Protein AF-A0A4Z1JWH6-F1 (afdb_monomer_lite)

Sequence (338 aa):
MTSHAYDHSRCKSSQSCSFCSIADGSEYVAPGLQASIKENILTEAGRGSSFSGRIWYYNGWKSVNLRALLKPSVFAASTAIFFGQIAHEQDFASSLIRYALDMELSANTQQYVPVFIAPTVHFIFTRNERAKHILIQRLALALEQAEAEKLPKFLRTAIVAPGKEQVKSSVVAEAILSAWLKLSNQALLILTHTIVQACVQLDLESLRREIGDPKLRTYGGLNNLPLLHRVLEESLENYFDILRDVDRQEATVANSANFLQDFSPPHHIGENWPSTVADARASILLTSKITLAYLLPVLNIQVDQETTSRFKNHDQSLLLHHVKAAVRVRNYVEEDYF

pLDDT: mean 72.81, std 18.65, range [25.2, 93.38]

Organism: NCBI:txid278938

Foldseek 3Di:
DDDDDDDPPPPPDPDPPVLVLLVVLPLDPDVCLLVQLLCLLCVQQVVFDQDPDPVRNQQQKGKHQLLSNQLSSLLSLLLCSQFPPQCPPPLLVVLLVLQLQLVVQLQVVLVVDPPVCSVVSSCVSCVNVVSVVSQLVSQLVCLVCVVVDSGRPVSVVLCVQPPPPFDRSSLSSNLSSLLSSLLSVLLSLLLLQLVLCCQQPHPLVVLCVLLVDPVLLGLVSLVVSVVLLVSSVVSNVLVVVLVVVCVVVPPPDDGPCVSNVPPPRPPRSDPPSDCVVVCSSVSSSSSSSNSCSSNSLFKDKHWDPVLSVCVVVVPSPSPSSRTMIIMHTPPDDPPDDD

Structure (mmCIF, N/CA/C/O backbone):
data_AF-A0A4Z1JWH6-F1
#
_entry.id   AF-A0A4Z1JWH6-F1
#
loop_
_atom_site.group_PDB
_atom_site.id
_atom_site.type_symbol
_atom_site.label_atom_id
_atom_site.label_alt_id
_atom_site.label_comp_id
_atom_site.label_asym_id
_atom_site.label_entity_id
_atom_site.label_seq_id
_atom_site.pdbx_PDB_ins_code
_atom_site.Cartn_x
_atom_site.Cartn_y
_atom_site.Cartn_z
_atom_site.occupancy
_atom_site.B_iso_or_equiv
_atom_site.auth_seq_id
_atom_site.auth_comp_id
_atom_site.auth_asym_id
_atom_site.auth_atom_id
_atom_site.pdbx_PDB_model_num
ATOM 1 N N . MET A 1 1 ? 40.472 -15.502 -3.284 1.00 35.09 1 MET A N 1
ATOM 2 C CA . MET A 1 1 ? 39.148 -16.156 -3.364 1.00 35.09 1 MET A CA 1
ATOM 3 C C . MET A 1 1 ? 38.881 -16.834 -2.031 1.00 35.09 1 MET A C 1
ATOM 5 O O . MET A 1 1 ? 39.252 -17.982 -1.842 1.00 35.09 1 MET A O 1
ATOM 9 N N . THR A 1 2 ? 38.340 -16.091 -1.071 1.00 27.19 2 THR A N 1
ATOM 10 C CA . THR A 1 2 ? 38.035 -16.582 0.278 1.00 27.19 2 THR A CA 1
ATOM 11 C C . THR A 1 2 ? 36.522 -16.585 0.446 1.00 27.19 2 THR A C 1
ATOM 13 O O . THR A 1 2 ? 35.882 -15.540 0.500 1.00 27.19 2 THR A O 1
ATOM 16 N N . SER A 1 3 ? 35.961 -17.792 0.443 1.00 25.20 3 SER A N 1
ATOM 17 C CA . SER A 1 3 ? 34.557 -18.082 0.718 1.00 25.20 3 SER A CA 1
ATOM 18 C C . SER A 1 3 ? 34.283 -17.834 2.200 1.00 25.20 3 SER A C 1
ATOM 20 O O . SER A 1 3 ? 34.703 -18.626 3.043 1.00 25.20 3 SER A O 1
ATOM 22 N N . HIS A 1 4 ? 33.584 -16.749 2.528 1.00 29.16 4 HIS A N 1
ATOM 23 C CA . HIS A 1 4 ? 33.025 -16.563 3.863 1.00 29.16 4 HIS A CA 1
ATOM 24 C C . HIS A 1 4 ? 31.795 -17.463 4.015 1.00 29.16 4 HIS A C 1
ATOM 26 O O . HIS A 1 4 ? 30.717 -17.159 3.507 1.00 29.16 4 HIS A O 1
ATOM 32 N N . ALA A 1 5 ? 31.983 -18.591 4.701 1.00 31.05 5 ALA A N 1
ATOM 33 C CA . ALA A 1 5 ? 30.894 -19.409 5.212 1.00 31.05 5 ALA A CA 1
ATOM 34 C C . ALA A 1 5 ? 30.097 -18.581 6.232 1.00 31.05 5 ALA A C 1
ATOM 36 O O . ALA A 1 5 ? 30.660 -18.058 7.195 1.00 31.05 5 ALA A O 1
ATOM 37 N N . TYR A 1 6 ? 28.803 -18.415 5.970 1.00 38.53 6 TYR A N 1
ATOM 38 C CA . TYR A 1 6 ? 27.890 -17.645 6.806 1.00 38.53 6 TYR A CA 1
ATOM 39 C C . TYR A 1 6 ? 27.478 -18.488 8.019 1.00 38.53 6 TYR A C 1
ATOM 41 O O . TYR A 1 6 ? 26.975 -19.603 7.879 1.00 38.53 6 TYR A O 1
ATOM 49 N N . ASP A 1 7 ? 27.725 -17.955 9.211 1.00 27.03 7 ASP A N 1
ATOM 50 C CA . ASP A 1 7 ? 27.462 -18.609 10.487 1.00 27.03 7 ASP A CA 1
ATOM 51 C C . ASP A 1 7 ? 25.968 -18.485 10.847 1.00 27.03 7 ASP A C 1
ATOM 53 O O . ASP A 1 7 ? 25.465 -17.410 11.180 1.00 27.03 7 ASP A O 1
ATOM 57 N N . HIS A 1 8 ? 25.235 -19.598 10.749 1.00 32.03 8 HIS A N 1
ATOM 58 C CA . HIS A 1 8 ? 23.794 -19.701 11.022 1.00 32.03 8 HIS A CA 1
ATOM 59 C C . HIS A 1 8 ? 23.432 -19.673 12.525 1.00 32.03 8 HIS A C 1
ATOM 61 O O . HIS A 1 8 ? 22.272 -19.877 12.891 1.00 32.03 8 HIS A O 1
ATOM 67 N N . SER A 1 9 ? 24.387 -19.415 13.422 1.00 28.88 9 SER A N 1
ATOM 68 C CA . SER A 1 9 ? 24.195 -19.570 14.871 1.00 28.88 9 SER A CA 1
ATOM 69 C C . SER A 1 9 ? 23.500 -18.401 15.596 1.00 28.88 9 SER A C 1
ATOM 71 O O . SER A 1 9 ? 23.171 -18.540 16.773 1.00 28.88 9 SER A O 1
ATOM 73 N N . ARG A 1 10 ? 23.187 -17.274 14.934 1.00 30.92 10 ARG A N 1
ATOM 74 C CA . ARG A 1 10 ? 22.609 -16.080 15.605 1.00 30.92 10 ARG A CA 1
ATOM 75 C C . ARG A 1 10 ? 21.077 -15.960 15.658 1.00 30.92 10 ARG A C 1
ATOM 77 O O . ARG A 1 10 ? 20.589 -15.012 16.258 1.00 30.92 10 ARG A O 1
ATOM 84 N N . CYS A 1 11 ? 20.299 -16.908 15.132 1.00 33.00 11 CYS A N 1
ATOM 85 C CA . CYS A 1 11 ? 18.820 -16.870 15.198 1.00 33.00 11 CYS A CA 1
ATOM 86 C C . CYS A 1 11 ? 18.207 -17.784 16.282 1.00 33.00 11 CYS A C 1
ATOM 88 O O . CYS A 1 11 ? 17.158 -18.386 16.069 1.00 33.00 11 CYS A O 1
ATOM 90 N N . LYS A 1 12 ? 18.853 -17.925 17.449 1.00 28.44 12 LYS A N 1
ATOM 91 C CA . LYS A 1 12 ? 18.336 -18.725 18.582 1.00 28.44 12 LYS A CA 1
ATOM 92 C C . LYS A 1 12 ? 18.294 -17.957 19.911 1.00 28.44 12 LYS A C 1
ATOM 94 O O . LYS A 1 12 ? 18.581 -18.526 20.958 1.00 28.44 12 LYS A O 1
ATOM 99 N N . SER A 1 13 ? 17.911 -16.682 19.899 1.00 33.56 13 SER A N 1
ATOM 100 C CA . SER A 1 13 ? 17.458 -16.008 21.124 1.00 33.56 13 SER A CA 1
ATOM 101 C C . SER A 1 13 ? 15.944 -15.847 21.091 1.00 33.56 13 SER A C 1
ATOM 103 O O . SER A 1 13 ? 15.399 -15.154 20.236 1.00 33.56 13 SER A O 1
ATOM 105 N N . SER A 1 14 ? 15.289 -16.510 22.036 1.00 31.59 14 SER A N 1
ATOM 106 C CA . SER A 1 14 ? 13.857 -16.544 22.326 1.00 31.59 14 SER A CA 1
ATOM 107 C C . SER A 1 14 ? 13.288 -15.188 22.773 1.00 31.59 14 SER A C 1
ATOM 109 O O . SER A 1 14 ? 12.736 -15.067 23.865 1.00 31.59 14 SER A O 1
ATOM 111 N N . GLN A 1 15 ? 13.411 -14.157 21.940 1.00 34.06 15 GLN A N 1
ATOM 112 C CA . GLN A 1 15 ? 12.473 -13.043 21.970 1.00 34.06 15 GLN A CA 1
ATOM 113 C C . GLN A 1 15 ? 11.241 -13.501 21.200 1.00 34.06 15 GLN A C 1
ATOM 115 O O . GLN A 1 15 ? 11.331 -13.831 20.018 1.00 34.06 15 GLN A O 1
ATOM 120 N N . SER A 1 16 ? 10.101 -13.575 21.884 1.00 33.19 16 SER A N 1
ATOM 121 C CA . SER A 1 16 ? 8.793 -13.699 21.247 1.00 33.19 16 SER A CA 1
ATOM 122 C C . SER A 1 16 ? 8.714 -12.655 20.136 1.00 33.19 16 SER A C 1
ATOM 124 O O . SER A 1 16 ? 8.625 -11.461 20.417 1.00 33.19 16 SER A O 1
ATOM 126 N N . CYS A 1 17 ? 8.841 -13.098 18.887 1.00 37.22 17 CYS A N 1
ATOM 127 C CA . CYS A 1 17 ? 8.788 -12.225 17.729 1.00 37.22 17 CYS A CA 1
ATOM 128 C C . CYS A 1 17 ? 7.434 -11.508 17.799 1.00 37.22 17 CYS A C 1
ATOM 130 O O . CYS A 1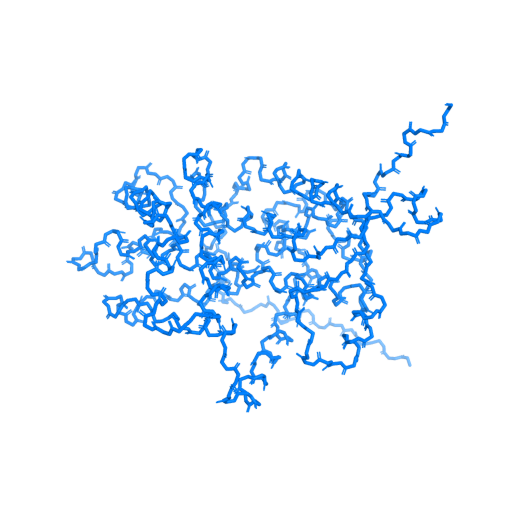 17 ? 6.399 -12.176 17.751 1.00 37.22 17 CYS A O 1
ATOM 132 N N . SER A 1 18 ? 7.411 -10.183 17.976 1.00 39.31 18 SER A N 1
ATOM 133 C CA . SER A 1 18 ? 6.155 -9.415 18.050 1.00 39.31 18 SER A CA 1
ATOM 134 C C . SER A 1 18 ? 5.285 -9.648 16.803 1.00 39.31 18 SER A C 1
ATOM 136 O O . SER A 1 18 ? 4.056 -9.672 16.877 1.00 39.31 18 SER A O 1
ATOM 138 N N . PHE A 1 19 ? 5.944 -10.025 15.702 1.00 36.19 19 PHE A N 1
ATOM 139 C CA . PHE A 1 19 ? 5.385 -10.559 14.464 1.00 36.19 19 PHE A CA 1
ATOM 140 C C . PHE A 1 19 ? 4.410 -11.737 14.655 1.00 36.19 19 PHE A C 1
ATOM 142 O O . PHE A 1 19 ? 3.357 -11.762 14.022 1.00 36.19 19 PHE A O 1
ATOM 149 N N . CYS A 1 20 ? 4.695 -12.687 15.555 1.00 34.31 20 CYS A N 1
ATOM 150 C CA . CYS A 1 20 ? 3.801 -13.820 15.826 1.00 34.31 20 CYS A CA 1
ATOM 151 C C . CYS A 1 20 ? 2.506 -13.383 16.525 1.00 34.31 20 CYS A C 1
ATOM 153 O O . CYS A 1 20 ? 1.469 -14.022 16.379 1.00 34.31 20 CYS A O 1
ATOM 155 N N . SER A 1 21 ? 2.523 -12.261 17.250 1.00 40.09 21 SER A N 1
ATOM 156 C CA . SER A 1 21 ? 1.338 -11.808 17.976 1.00 40.09 21 SER A CA 1
ATOM 157 C C . SER A 1 21 ? 0.253 -11.241 17.049 1.00 40.09 21 SER A C 1
ATOM 159 O O . SER A 1 21 ? -0.926 -11.460 17.319 1.00 40.09 21 SER A O 1
ATOM 161 N N . ILE A 1 22 ? 0.636 -10.607 15.933 1.00 44.91 22 ILE A N 1
ATOM 162 C CA . ILE A 1 22 ? -0.269 -10.182 14.848 1.00 44.91 22 ILE A CA 1
ATOM 163 C C . ILE A 1 22 ? -0.719 -11.404 14.022 1.00 44.91 22 ILE A C 1
ATOM 165 O O . ILE A 1 22 ? -1.845 -11.444 13.526 1.00 44.91 22 ILE A O 1
ATOM 169 N N . ALA A 1 23 ? 0.150 -12.418 13.921 1.00 41.50 23 ALA A N 1
ATOM 170 C CA . ALA A 1 23 ? -0.021 -13.610 13.096 1.00 41.50 23 ALA A CA 1
ATOM 171 C C . ALA A 1 23 ? -1.100 -14.589 13.568 1.00 41.50 23 ALA A C 1
ATOM 173 O O . ALA A 1 23 ? -1.804 -15.145 12.725 1.00 41.50 23 ALA A O 1
ATOM 174 N N . ASP A 1 24 ? -1.246 -14.794 14.881 1.00 43.16 24 ASP A N 1
ATOM 175 C CA . ASP A 1 24 ? -2.114 -15.848 15.442 1.00 43.16 24 ASP A CA 1
ATOM 176 C C . ASP A 1 24 ? -3.614 -15.668 15.116 1.00 43.16 24 ASP A C 1
ATOM 178 O O . ASP A 1 24 ? -4.410 -16.577 15.330 1.00 43.16 24 ASP A O 1
ATOM 182 N N . GLY A 1 25 ? -4.023 -14.509 14.579 1.00 42.16 25 GLY A N 1
ATOM 183 C CA . GLY A 1 25 ? -5.378 -14.267 14.058 1.00 42.16 25 GLY A CA 1
ATOM 184 C C . GLY A 1 25 ? -5.488 -14.199 12.527 1.00 42.16 25 GLY A C 1
ATOM 185 O O . GLY A 1 25 ? -6.574 -13.943 12.015 1.00 42.16 25 GLY A O 1
ATOM 186 N N . SER A 1 26 ? -4.385 -14.383 11.795 1.00 44.38 26 SER A N 1
ATOM 187 C CA . SER A 1 26 ? -4.245 -14.057 10.363 1.00 44.38 26 SER A CA 1
ATOM 188 C C . SER A 1 26 ? -4.176 -15.266 9.422 1.00 44.38 26 SER A C 1
ATOM 190 O O . SER A 1 26 ? -3.841 -15.112 8.247 1.00 44.38 26 SER A O 1
ATOM 192 N N . GLU A 1 27 ? -4.545 -16.467 9.889 1.00 45.34 27 GLU A N 1
ATOM 193 C CA . GLU A 1 27 ? -4.684 -17.646 9.010 1.00 45.34 27 GLU A CA 1
ATOM 194 C C . GLU A 1 27 ? -5.616 -17.384 7.812 1.00 45.34 27 GLU A C 1
ATOM 196 O O . GLU A 1 27 ? -5.508 -18.035 6.774 1.00 45.34 27 GLU A O 1
ATOM 201 N N . TYR A 1 28 ? -6.473 -16.369 7.914 1.00 48.06 28 TYR A N 1
ATOM 202 C CA . TYR A 1 28 ? -7.228 -15.825 6.802 1.00 48.06 28 TYR A CA 1
ATOM 203 C C . TYR A 1 28 ? -6.491 -14.638 6.173 1.00 48.06 28 TYR A C 1
ATOM 205 O O . TYR A 1 28 ? -6.707 -13.483 6.541 1.00 48.06 28 TYR A O 1
ATOM 213 N N . VAL A 1 29 ? -5.699 -14.900 5.127 1.00 56.19 29 VAL A N 1
ATOM 214 C CA . VAL A 1 29 ? -5.602 -13.916 4.038 1.00 56.19 29 VAL A CA 1
ATOM 215 C C . VAL A 1 29 ? -7.035 -13.737 3.554 1.00 56.19 29 VAL A C 1
ATOM 217 O O . VAL A 1 29 ? -7.622 -14.687 3.035 1.00 56.19 29 VAL A O 1
ATOM 220 N N . ALA A 1 30 ? -7.616 -12.568 3.829 1.00 60.84 30 ALA A N 1
ATOM 221 C CA . ALA A 1 30 ? -9.026 -12.287 3.599 1.00 60.84 30 ALA A CA 1
ATOM 222 C C . ALA A 1 30 ? -9.482 -12.844 2.234 1.00 60.84 30 ALA A C 1
ATOM 224 O O . ALA A 1 30 ? -8.805 -12.592 1.226 1.00 60.84 30 ALA A O 1
ATOM 225 N N . PRO A 1 31 ? -10.569 -13.638 2.177 1.00 62.25 31 PRO A N 1
ATOM 226 C CA . PRO A 1 31 ? -11.020 -14.233 0.928 1.00 62.25 31 PRO A CA 1
ATOM 227 C C . PRO A 1 31 ? -11.244 -13.121 -0.101 1.00 62.25 31 PRO A C 1
ATOM 229 O O . PRO A 1 31 ? -11.934 -12.139 0.156 1.00 62.25 31 PRO A O 1
ATOM 232 N N . GLY A 1 32 ? -10.583 -13.243 -1.252 1.00 74.94 32 GLY A N 1
ATOM 233 C CA . GLY A 1 32 ? -10.621 -12.229 -2.307 1.00 74.94 32 GLY A CA 1
ATOM 234 C C . GLY A 1 32 ? -9.533 -11.150 -2.245 1.00 74.94 32 GLY A C 1
ATOM 235 O O . GLY A 1 32 ? -9.390 -10.433 -3.231 1.00 74.94 32 GLY A O 1
ATOM 236 N N . LEU A 1 33 ? -8.695 -11.058 -1.199 1.00 82.12 33 LEU A N 1
ATOM 237 C CA . LEU A 1 33 ? -7.604 -10.064 -1.146 1.00 82.12 33 LEU A CA 1
ATOM 238 C C . LEU A 1 33 ? -6.611 -10.241 -2.300 1.00 82.12 33 LEU A C 1
ATOM 240 O O . LEU A 1 33 ? -6.234 -9.272 -2.950 1.00 82.12 33 LEU A O 1
ATOM 244 N N . GLN A 1 34 ? -6.232 -11.484 -2.605 1.00 82.69 34 GLN A N 1
ATOM 245 C CA . GLN A 1 34 ? -5.386 -11.786 -3.761 1.00 82.69 34 GLN A CA 1
ATOM 246 C C . GLN A 1 34 ? -6.029 -11.326 -5.077 1.00 82.69 34 GLN A C 1
ATOM 248 O O . GLN A 1 34 ? -5.344 -10.761 -5.930 1.00 82.69 34 GLN A O 1
ATOM 253 N N . ALA A 1 35 ? -7.327 -11.593 -5.253 1.00 85.38 35 ALA A N 1
ATOM 254 C CA . ALA A 1 35 ? -8.058 -11.210 -6.455 1.00 85.38 35 ALA A CA 1
ATOM 255 C C . ALA A 1 35 ? -8.136 -9.683 -6.573 1.00 85.38 35 ALA A C 1
ATOM 257 O O . ALA A 1 35 ? -7.790 -9.150 -7.620 1.00 85.38 35 ALA A O 1
ATOM 258 N N . SER A 1 36 ? -8.460 -8.995 -5.475 1.00 84.88 36 SER A N 1
ATOM 259 C CA . SER A 1 36 ? -8.518 -7.536 -5.398 1.00 84.88 36 SER A CA 1
ATOM 260 C C . SER A 1 36 ? -7.163 -6.886 -5.679 1.00 84.88 36 SER A C 1
ATOM 262 O O . SER A 1 36 ? -7.084 -5.987 -6.509 1.00 84.88 36 SER A O 1
ATOM 264 N N . ILE A 1 37 ? -6.071 -7.368 -5.072 1.00 85.38 37 ILE A N 1
ATOM 265 C CA . ILE A 1 37 ? -4.721 -6.854 -5.353 1.00 85.38 37 ILE A CA 1
ATOM 266 C C . ILE A 1 37 ? -4.378 -7.063 -6.831 1.00 85.38 37 ILE A C 1
ATOM 268 O O . ILE A 1 37 ? -3.929 -6.134 -7.498 1.00 85.38 37 ILE A O 1
ATOM 272 N N . LYS A 1 38 ? -4.630 -8.257 -7.377 1.00 86.19 38 LYS A N 1
ATOM 273 C CA . LYS A 1 38 ? -4.368 -8.545 -8.791 1.00 86.19 38 LYS A CA 1
ATOM 274 C C . LYS A 1 38 ? -5.187 -7.640 -9.719 1.00 86.19 38 LYS A C 1
ATOM 276 O O . LYS A 1 38 ? -4.631 -7.103 -10.673 1.00 86.19 38 LYS A O 1
ATOM 281 N N . GLU A 1 39 ? -6.475 -7.461 -9.450 1.00 88.06 39 GLU A N 1
ATOM 282 C CA . GLU A 1 39 ? -7.372 -6.601 -10.226 1.00 88.06 39 GLU A CA 1
ATOM 283 C C . GLU A 1 39 ? -6.945 -5.132 -10.162 1.00 88.06 39 GLU A C 1
ATOM 285 O O . GLU A 1 39 ? -6.848 -4.479 -11.200 1.00 88.06 39 GLU A O 1
ATOM 290 N N . ASN A 1 40 ? -6.600 -4.635 -8.972 1.00 86.38 40 ASN A N 1
ATOM 291 C CA . ASN A 1 40 ? -6.075 -3.288 -8.764 1.00 86.38 40 ASN A CA 1
ATOM 292 C C . ASN A 1 40 ? -4.808 -3.047 -9.593 1.00 86.38 40 ASN A C 1
ATOM 294 O O . ASN A 1 40 ? -4.707 -2.053 -10.309 1.00 86.38 40 ASN A O 1
ATOM 298 N N . ILE A 1 41 ? -3.862 -3.987 -9.536 1.00 86.44 41 ILE A N 1
ATOM 299 C CA . ILE A 1 41 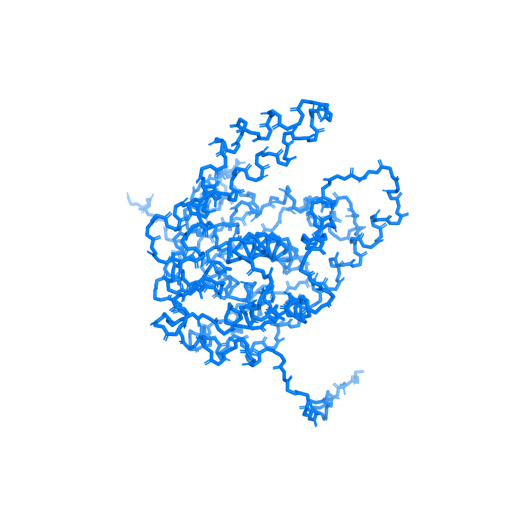? -2.609 -3.923 -10.293 1.00 86.44 41 ILE A CA 1
ATOM 300 C C . ILE A 1 41 ? -2.882 -3.884 -11.796 1.00 86.44 41 ILE A C 1
ATOM 302 O O . ILE A 1 41 ? -2.301 -3.063 -12.503 1.00 86.44 41 ILE A O 1
ATOM 306 N N . LEU A 1 42 ? -3.747 -4.769 -12.296 1.00 87.06 42 LEU A N 1
ATOM 307 C CA . LEU A 1 42 ? -4.061 -4.847 -13.722 1.00 87.06 42 LEU A CA 1
ATOM 308 C C . LEU A 1 42 ? -4.822 -3.609 -14.207 1.00 87.06 42 LEU A C 1
ATOM 310 O O . LEU A 1 42 ? -4.524 -3.101 -15.286 1.00 87.06 42 LEU A O 1
ATOM 314 N N . THR A 1 43 ? -5.750 -3.094 -13.401 1.00 87.00 43 THR A N 1
ATOM 315 C CA . THR A 1 43 ? -6.520 -1.881 -13.703 1.00 87.00 43 THR A CA 1
ATOM 316 C C . THR A 1 43 ? -5.605 -0.665 -13.797 1.00 87.00 43 THR A C 1
ATOM 318 O O . THR A 1 43 ? -5.648 0.063 -14.789 1.00 87.00 43 THR A O 1
ATOM 321 N N . GLU A 1 44 ? -4.730 -0.462 -12.811 1.00 84.25 44 GLU A N 1
ATOM 322 C CA . GLU A 1 44 ? -3.803 0.673 -12.801 1.00 84.25 44 GLU A CA 1
ATOM 323 C C . GLU A 1 44 ? -2.704 0.544 -13.864 1.00 84.25 44 GLU A C 1
ATOM 325 O O . GLU A 1 44 ? -2.387 1.519 -14.544 1.00 84.25 44 GLU A O 1
ATOM 330 N N . ALA A 1 45 ? -2.178 -0.663 -14.101 1.00 80.31 45 ALA A N 1
ATOM 331 C CA . ALA A 1 45 ? -1.294 -0.907 -15.241 1.00 80.31 45 ALA A CA 1
ATOM 332 C C . ALA A 1 45 ? -2.012 -0.610 -16.569 1.00 80.31 45 ALA A C 1
ATOM 334 O O . ALA A 1 45 ? -1.422 -0.037 -17.482 1.00 80.31 45 ALA A O 1
ATOM 335 N N . GLY A 1 46 ? -3.303 -0.943 -16.661 1.00 79.00 46 GLY A N 1
ATOM 336 C CA . GLY A 1 46 ? -4.176 -0.662 -17.795 1.00 79.00 46 GLY A CA 1
ATOM 337 C C . GLY A 1 46 ? -4.315 0.828 -18.115 1.00 79.00 46 GLY A C 1
ATOM 338 O O . GLY A 1 46 ? -4.286 1.183 -19.296 1.00 79.00 46 GLY A O 1
ATOM 339 N N . ARG A 1 47 ? -4.397 1.673 -17.078 1.00 82.44 47 ARG A N 1
ATOM 340 C CA . ARG A 1 47 ? -4.522 3.143 -17.154 1.00 82.44 47 ARG A CA 1
ATOM 341 C C . ARG A 1 47 ? -3.241 3.867 -17.570 1.00 82.44 47 ARG A C 1
ATOM 343 O O . ARG A 1 47 ? -3.299 5.055 -17.880 1.00 82.44 47 ARG A O 1
ATOM 350 N N . GLY A 1 48 ? -2.096 3.184 -17.563 1.00 72.94 48 GLY A N 1
ATOM 351 C CA . GLY A 1 48 ? -0.826 3.764 -17.987 1.00 72.94 48 GLY A CA 1
ATOM 352 C C . GLY A 1 48 ? -0.861 4.284 -19.423 1.00 72.94 48 GLY A C 1
ATOM 353 O O . GLY A 1 48 ? -1.512 3.704 -20.297 1.00 72.94 48 GLY A O 1
ATOM 354 N N . SER A 1 49 ? -0.132 5.369 -19.682 1.00 75.50 49 SER A N 1
ATOM 355 C CA . SER A 1 49 ? 0.022 5.880 -21.041 1.00 75.50 49 SER A CA 1
ATOM 356 C C . SER A 1 49 ? 0.930 4.952 -21.844 1.00 75.50 49 SER A C 1
ATOM 358 O O . SER A 1 49 ? 1.917 4.413 -21.339 1.00 75.50 49 SER A O 1
ATOM 360 N N . SER A 1 50 ? 0.601 4.742 -23.116 1.00 70.69 50 SER A N 1
ATOM 361 C CA . SER A 1 50 ? 1.494 4.002 -24.009 1.00 70.69 50 SER A CA 1
ATOM 362 C C . SER A 1 50 ? 2.755 4.827 -24.267 1.00 70.69 50 SER A C 1
ATOM 364 O O . SER A 1 50 ? 2.672 6.043 -24.454 1.00 70.69 50 SER A O 1
ATOM 366 N N . PHE A 1 51 ? 3.925 4.187 -24.279 1.00 59.84 51 PHE A N 1
ATOM 367 C CA . PHE A 1 51 ? 5.168 4.872 -24.633 1.00 59.84 51 PHE A CA 1
ATOM 368 C C . PHE A 1 51 ? 5.124 5.331 -26.096 1.00 59.84 51 PHE A C 1
ATOM 370 O O . PHE A 1 51 ? 4.772 4.559 -26.990 1.00 59.84 51 PHE A O 1
ATOM 377 N N . SER A 1 52 ? 5.513 6.581 -26.358 1.00 46.44 52 SER A N 1
ATOM 378 C CA . SER A 1 52 ? 5.656 7.112 -27.714 1.00 46.44 52 SER A CA 1
ATOM 379 C C . SER A 1 52 ? 6.913 6.529 -28.369 1.00 46.44 52 SER A C 1
ATOM 381 O O . SER A 1 52 ? 7.989 7.122 -28.340 1.00 46.44 52 SER A O 1
ATOM 383 N N . GLY A 1 53 ? 6.792 5.324 -28.921 1.00 51.47 53 GLY A N 1
ATOM 384 C CA . GLY A 1 53 ? 7.857 4.643 -29.650 1.00 51.47 53 GLY A CA 1
ATOM 385 C C . GLY A 1 53 ? 7.374 3.291 -30.159 1.00 51.47 53 GLY A C 1
ATOM 386 O O . GLY A 1 53 ? 6.876 2.485 -29.375 1.00 51.47 53 GLY A O 1
ATOM 387 N N . ARG A 1 54 ? 7.532 3.032 -31.467 1.00 48.59 54 ARG A N 1
ATOM 388 C CA . ARG A 1 54 ? 6.996 1.828 -32.134 1.00 48.59 54 ARG A CA 1
ATOM 389 C C . ARG A 1 54 ? 7.359 0.539 -31.381 1.00 48.59 54 ARG A C 1
ATOM 391 O O . ARG A 1 54 ? 6.481 -0.251 -31.086 1.00 48.59 54 ARG A O 1
ATOM 398 N N . ILE A 1 55 ? 8.616 0.372 -30.965 1.00 55.22 55 ILE A N 1
ATOM 399 C CA . ILE A 1 55 ? 9.116 -0.862 -30.321 1.00 55.22 55 ILE A CA 1
ATOM 400 C C . ILE A 1 55 ? 8.464 -1.139 -28.951 1.00 55.22 55 ILE A C 1
ATOM 402 O O . ILE A 1 55 ? 8.251 -2.294 -28.593 1.00 55.22 55 ILE A O 1
ATOM 406 N N . TRP A 1 56 ? 8.136 -0.104 -28.177 1.00 54.66 56 TRP A N 1
ATOM 407 C CA . TRP A 1 56 ? 7.535 -0.267 -26.846 1.00 54.66 56 TRP A CA 1
ATOM 408 C C . TRP A 1 56 ? 6.029 -0.511 -26.923 1.00 54.66 56 TRP A C 1
ATOM 410 O O . TRP A 1 56 ? 5.494 -1.278 -26.123 1.00 54.66 56 TRP A O 1
ATOM 420 N N . TYR A 1 57 ? 5.382 0.089 -27.926 1.00 54.47 57 TYR A N 1
ATOM 421 C CA . TYR A 1 57 ? 3.959 -0.075 -28.203 1.00 54.47 57 TYR A CA 1
ATOM 422 C C . TYR A 1 57 ? 3.607 -1.540 -28.521 1.00 54.47 57 TYR A C 1
ATOM 424 O O . TYR A 1 57 ? 2.732 -2.101 -27.871 1.00 54.47 57 TYR A O 1
ATOM 432 N N . TYR A 1 58 ? 4.372 -2.195 -29.406 1.00 55.19 58 TYR A N 1
ATOM 433 C CA . TYR A 1 58 ? 4.169 -3.609 -29.784 1.00 55.19 58 TYR A CA 1
ATOM 434 C C . TYR A 1 58 ? 4.542 -4.620 -28.688 1.00 55.19 58 TYR A C 1
ATOM 436 O O . TYR A 1 58 ? 4.299 -5.810 -28.801 1.00 55.19 58 TYR A O 1
ATOM 444 N N . ASN A 1 59 ? 5.157 -4.176 -27.592 1.00 69.69 59 ASN A N 1
ATOM 445 C CA . ASN A 1 59 ? 5.566 -5.070 -26.510 1.00 69.69 59 ASN A CA 1
ATOM 446 C C . ASN A 1 59 ? 4.662 -4.971 -25.274 1.00 69.69 59 ASN A C 1
ATOM 448 O O . ASN A 1 59 ? 5.002 -5.544 -24.240 1.00 69.69 59 ASN A O 1
ATOM 452 N N . GLY A 1 60 ? 3.548 -4.234 -25.343 1.00 79.25 60 GLY A N 1
ATOM 453 C CA . GLY A 1 60 ? 2.599 -4.104 -24.232 1.00 79.25 60 GLY A CA 1
ATOM 454 C C . GLY A 1 60 ? 3.144 -3.345 -23.013 1.00 79.25 60 GLY A C 1
ATOM 455 O O . GLY A 1 60 ? 2.618 -3.501 -21.910 1.00 79.25 60 GLY A O 1
ATOM 456 N N . TRP A 1 61 ? 4.207 -2.549 -23.178 1.00 86.69 61 TRP A N 1
ATOM 457 C CA . TRP A 1 61 ? 4.750 -1.719 -22.101 1.00 86.69 61 TRP A CA 1
ATOM 458 C C . TRP A 1 61 ? 3.958 -0.421 -21.949 1.00 86.69 61 TRP A C 1
ATOM 460 O O . TRP A 1 61 ? 3.693 0.287 -22.922 1.00 86.69 61 TRP A O 1
ATOM 470 N N . LYS A 1 62 ? 3.641 -0.070 -20.703 1.00 86.81 62 LYS A N 1
ATOM 471 C CA . LYS A 1 62 ? 2.912 1.149 -20.340 1.00 86.81 62 LYS A CA 1
ATOM 472 C C . LYS A 1 62 ? 3.691 1.966 -19.321 1.00 86.81 62 LYS A C 1
ATOM 474 O O . LYS A 1 62 ? 4.287 1.411 -18.402 1.00 86.81 62 LYS A O 1
ATOM 479 N N . SER A 1 63 ? 3.686 3.281 -19.488 1.00 87.62 63 SER A N 1
ATOM 480 C CA . SER A 1 63 ? 4.256 4.228 -18.535 1.00 87.62 63 SER A CA 1
ATOM 481 C C . SER A 1 63 ? 3.235 4.511 -17.442 1.00 87.62 63 SER A C 1
ATOM 483 O O . SER A 1 63 ? 2.120 4.954 -17.722 1.00 87.62 63 SER A O 1
ATOM 485 N N . VAL A 1 64 ? 3.622 4.301 -16.189 1.00 89.69 64 VAL A N 1
ATOM 486 C CA . VAL A 1 64 ? 2.777 4.538 -15.014 1.00 89.69 64 VAL A CA 1
ATOM 487 C C . VAL A 1 64 ? 3.542 5.306 -13.944 1.00 89.69 64 VAL A C 1
ATOM 489 O O . VAL A 1 64 ? 4.767 5.225 -13.843 1.00 89.69 64 VAL A O 1
ATOM 492 N N . ASN A 1 65 ? 2.811 6.044 -13.112 1.00 89.56 65 ASN A N 1
ATOM 493 C CA . ASN A 1 65 ? 3.346 6.501 -11.836 1.00 89.56 65 ASN A CA 1
ATOM 494 C C . ASN A 1 65 ? 3.342 5.309 -10.866 1.00 89.56 65 ASN A C 1
ATOM 496 O O . ASN A 1 65 ? 2.291 4.720 -10.608 1.00 89.56 65 ASN A O 1
ATOM 500 N N . LEU A 1 66 ? 4.513 4.946 -10.340 1.00 90.19 66 LEU A N 1
ATOM 501 C CA . LEU A 1 66 ? 4.675 3.753 -9.510 1.00 90.19 66 LEU A CA 1
ATOM 502 C C . LEU A 1 66 ? 3.866 3.847 -8.210 1.00 90.19 66 LEU A C 1
ATOM 504 O O . LEU A 1 66 ? 3.223 2.879 -7.815 1.00 90.19 66 LEU A O 1
ATOM 508 N N . ARG A 1 67 ? 3.815 5.022 -7.576 1.00 90.06 67 ARG A N 1
ATOM 509 C CA . ARG A 1 67 ? 3.001 5.234 -6.373 1.00 90.06 67 ARG A CA 1
ATOM 510 C C . ARG A 1 67 ? 1.513 5.043 -6.673 1.00 90.06 67 ARG A C 1
ATOM 512 O O . ARG A 1 67 ? 0.824 4.387 -5.897 1.00 90.06 67 ARG A O 1
ATOM 519 N N . ALA A 1 68 ? 1.027 5.574 -7.796 1.00 88.75 68 ALA A N 1
ATOM 520 C CA . ALA A 1 68 ? -0.363 5.403 -8.224 1.00 88.75 68 ALA A CA 1
ATOM 521 C C . ALA A 1 68 ? -0.704 3.927 -8.490 1.00 88.75 68 ALA A C 1
ATOM 523 O O . ALA A 1 68 ? -1.740 3.458 -8.029 1.00 88.75 68 ALA A O 1
ATOM 524 N N . LEU A 1 69 ? 0.205 3.183 -9.130 1.00 90.94 69 LEU A N 1
ATOM 525 C CA . LEU A 1 69 ? 0.061 1.743 -9.364 1.00 90.94 69 LEU A CA 1
ATOM 526 C C . LEU A 1 69 ? -0.059 0.944 -8.056 1.00 90.94 69 LEU A C 1
ATOM 528 O O . LEU A 1 69 ? -0.877 0.032 -7.942 1.00 90.94 69 LEU A O 1
ATOM 532 N N . LEU A 1 70 ? 0.782 1.258 -7.069 1.00 93.00 70 LEU A N 1
ATOM 533 C CA . LEU A 1 70 ? 0.885 0.480 -5.833 1.00 93.00 70 LEU A CA 1
ATOM 534 C C . LEU A 1 70 ? -0.200 0.829 -4.815 1.00 93.00 70 LEU A C 1
ATOM 536 O O . LEU A 1 70 ? -0.636 -0.044 -4.063 1.00 93.00 70 LEU A O 1
ATOM 540 N N . LYS A 1 71 ? -0.634 2.092 -4.780 1.00 92.00 71 LYS A N 1
ATOM 541 C CA . LYS A 1 71 ? -1.506 2.632 -3.733 1.00 92.00 71 LYS A CA 1
ATOM 542 C C . LYS A 1 71 ? -2.777 1.806 -3.505 1.00 92.00 71 LYS A C 1
ATOM 544 O O . LYS A 1 71 ? -2.990 1.435 -2.352 1.00 92.00 71 LYS A O 1
ATOM 549 N N . PRO A 1 72 ? -3.584 1.441 -4.520 1.00 90.69 72 PRO A N 1
ATOM 550 C CA . PRO A 1 72 ? -4.799 0.663 -4.274 1.00 90.69 72 PRO A CA 1
ATOM 551 C C . PRO A 1 72 ? -4.509 -0.699 -3.630 1.00 90.69 72 PRO A C 1
ATOM 553 O O . PRO A 1 72 ? -5.228 -1.127 -2.732 1.00 90.69 72 PRO A O 1
ATOM 556 N N . SER A 1 73 ? -3.416 -1.353 -4.030 1.00 92.12 73 SER A N 1
ATOM 557 C CA . SER A 1 73 ? -3.022 -2.666 -3.505 1.00 92.12 73 SER A CA 1
ATOM 558 C C . SER A 1 73 ? -2.489 -2.594 -2.077 1.00 92.12 73 SER A C 1
ATOM 560 O O . SER A 1 73 ? -2.860 -3.419 -1.245 1.00 92.12 73 SER A O 1
ATOM 562 N N . VAL A 1 74 ? -1.667 -1.583 -1.778 1.00 93.38 74 VAL A N 1
ATOM 563 C CA . VAL A 1 74 ? -1.145 -1.342 -0.425 1.00 93.38 74 VAL A CA 1
ATOM 564 C C . VAL A 1 74 ? -2.283 -1.031 0.540 1.00 93.38 74 VAL A C 1
ATOM 566 O O . VAL A 1 74 ? -2.344 -1.610 1.622 1.00 93.38 74 VAL A O 1
ATOM 569 N N . PHE A 1 75 ? -3.207 -0.155 0.141 1.00 91.56 75 PHE A N 1
ATOM 570 C CA . PHE A 1 75 ? -4.356 0.196 0.969 1.00 91.56 75 PHE A CA 1
ATOM 571 C C . PHE A 1 75 ? -5.285 -1.003 1.162 1.00 91.56 75 PHE A C 1
ATOM 573 O O . PHE A 1 75 ? -5.680 -1.259 2.291 1.00 91.56 75 PHE A O 1
ATOM 580 N N . ALA A 1 76 ? -5.557 -1.798 0.121 1.00 90.12 76 ALA A N 1
ATOM 581 C CA . ALA A 1 76 ? -6.345 -3.025 0.256 1.00 90.12 76 ALA A CA 1
ATOM 582 C C . ALA A 1 76 ? -5.700 -4.031 1.230 1.00 90.12 76 ALA A C 1
ATOM 584 O O . ALA A 1 76 ? -6.378 -4.555 2.115 1.00 90.12 76 ALA A O 1
ATOM 585 N N . ALA A 1 77 ? -4.388 -4.265 1.113 1.00 90.31 77 ALA A N 1
ATOM 586 C CA . ALA A 1 77 ? -3.652 -5.146 2.018 1.00 90.31 77 ALA A CA 1
ATOM 587 C C . ALA A 1 77 ? -3.670 -4.623 3.462 1.00 90.31 77 ALA A C 1
ATOM 589 O O . ALA A 1 77 ? -3.987 -5.376 4.382 1.00 90.31 77 ALA A O 1
ATOM 590 N N . SER A 1 78 ? -3.395 -3.332 3.663 1.00 90.38 78 SER A N 1
ATOM 591 C CA . SER A 1 78 ? -3.412 -2.722 4.993 1.00 90.38 78 SER A CA 1
ATOM 592 C C . SER A 1 78 ? -4.810 -2.743 5.610 1.00 90.38 78 SER A C 1
ATOM 594 O O . SER A 1 78 ? -4.965 -3.118 6.766 1.00 90.38 78 SER A O 1
ATOM 596 N N . THR A 1 79 ? -5.850 -2.430 4.836 1.00 89.94 79 THR A N 1
ATOM 597 C CA . THR A 1 79 ? -7.249 -2.512 5.269 1.00 89.94 79 THR A CA 1
ATOM 598 C C . THR A 1 79 ? -7.629 -3.925 5.705 1.00 89.94 79 THR A C 1
ATOM 600 O O . THR A 1 79 ? -8.271 -4.072 6.741 1.00 89.94 79 THR A O 1
ATOM 603 N N . ALA A 1 80 ? -7.202 -4.962 4.981 1.00 86.94 80 ALA A N 1
ATOM 604 C CA . ALA A 1 80 ? -7.454 -6.347 5.379 1.00 86.94 80 ALA A CA 1
ATOM 605 C C . ALA A 1 80 ? -6.725 -6.724 6.682 1.00 86.94 80 ALA A C 1
ATOM 607 O O . ALA A 1 80 ? -7.317 -7.372 7.543 1.00 86.94 80 ALA A O 1
ATOM 608 N N . ILE A 1 81 ? -5.472 -6.284 6.855 1.00 84.19 81 ILE A N 1
ATOM 609 C CA . ILE A 1 81 ? -4.699 -6.503 8.091 1.00 84.19 81 ILE A CA 1
ATOM 610 C C . ILE A 1 81 ? -5.358 -5.784 9.278 1.00 84.19 81 ILE A C 1
ATOM 612 O O . ILE A 1 81 ? -5.477 -6.363 10.357 1.00 84.19 81 ILE A O 1
ATOM 616 N N . PHE A 1 82 ? -5.791 -4.535 9.080 1.00 84.19 82 PHE A N 1
ATOM 617 C CA . PHE A 1 82 ? -6.342 -3.693 10.140 1.00 84.19 82 PHE A CA 1
ATOM 618 C C . PHE A 1 82 ? -7.787 -4.056 10.503 1.00 84.19 82 PHE A C 1
ATOM 620 O O . PHE A 1 82 ? -8.157 -4.189 11.662 1.00 84.19 82 PHE A O 1
ATOM 627 N N . PHE A 1 83 ? -8.660 -4.206 9.525 1.00 85.50 83 PHE A N 1
ATOM 628 C CA . PHE A 1 83 ? -10.092 -4.283 9.813 1.00 85.50 83 PHE A CA 1
ATOM 629 C C . PHE A 1 83 ? -10.647 -5.700 9.681 1.00 85.50 83 PHE A C 1
ATOM 631 O O . PHE A 1 83 ? -11.780 -5.952 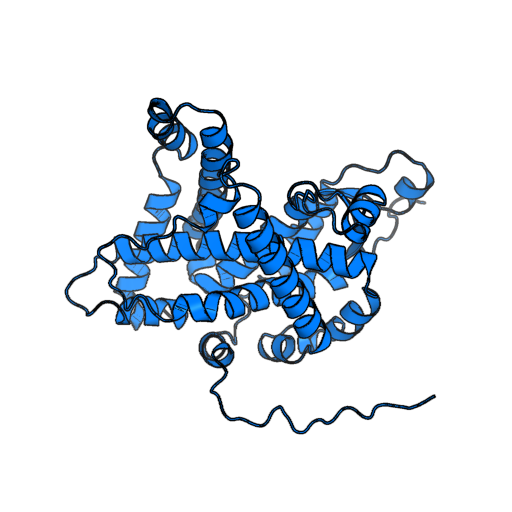10.090 1.00 85.50 83 PHE A O 1
ATOM 638 N N . GLY A 1 84 ? -9.852 -6.650 9.175 1.00 84.44 84 GLY A N 1
ATOM 639 C CA . GLY A 1 84 ? -10.257 -8.045 9.052 1.00 84.44 84 GLY A CA 1
ATOM 640 C C . GLY A 1 84 ? -11.559 -8.172 8.267 1.00 84.44 84 GLY A C 1
ATOM 641 O O . GLY A 1 84 ? -11.661 -7.692 7.143 1.00 84.44 84 GLY A O 1
ATOM 642 N N . GLN A 1 85 ? -12.574 -8.796 8.866 1.00 81.56 85 GLN A N 1
ATOM 643 C CA . GLN A 1 85 ? -13.856 -9.028 8.194 1.00 81.56 85 GLN A CA 1
ATOM 644 C C . GLN A 1 85 ? -14.673 -7.749 7.955 1.00 81.56 85 GLN A C 1
ATOM 646 O O . GLN A 1 85 ? -15.379 -7.675 6.952 1.00 81.56 85 GLN A O 1
ATOM 651 N N . ILE A 1 86 ? -14.524 -6.724 8.802 1.00 85.00 86 ILE A N 1
ATOM 652 C CA . ILE A 1 86 ? -15.254 -5.446 8.679 1.00 85.00 86 ILE A CA 1
ATOM 653 C C . ILE A 1 86 ? -14.861 -4.723 7.383 1.00 85.00 86 ILE A C 1
ATOM 655 O O . ILE A 1 86 ? -15.669 -4.028 6.772 1.00 85.00 86 ILE A O 1
ATOM 659 N N . ALA A 1 87 ? -13.638 -4.959 6.892 1.00 86.12 87 ALA A N 1
ATOM 660 C CA . ALA A 1 87 ? -13.179 -4.462 5.598 1.00 86.12 87 ALA A CA 1
ATOM 661 C C . ALA A 1 87 ? -14.056 -4.896 4.411 1.00 86.12 87 ALA A C 1
ATOM 663 O O . ALA A 1 87 ? -13.995 -4.260 3.362 1.00 86.12 87 ALA A O 1
ATOM 664 N N . HIS A 1 88 ? -14.827 -5.981 4.541 1.00 83.19 88 HIS A N 1
ATOM 665 C CA . HIS A 1 88 ? -15.686 -6.491 3.473 1.00 83.19 88 HIS A CA 1
ATOM 666 C C . HIS A 1 88 ? -17.080 -5.864 3.460 1.00 83.19 88 HIS A C 1
ATOM 668 O O . HIS A 1 88 ? -17.817 -6.047 2.490 1.00 83.19 88 HIS A O 1
ATOM 674 N N . GLU A 1 89 ? -17.457 -5.120 4.500 1.00 87.19 89 GLU A N 1
ATOM 675 C CA . GLU A 1 89 ? -18.711 -4.380 4.489 1.00 87.19 89 GLU A CA 1
ATOM 676 C C . GLU A 1 89 ? -18.642 -3.284 3.425 1.00 87.19 89 GLU A C 1
ATOM 678 O O . GLU A 1 89 ? -17.762 -2.424 3.452 1.00 87.19 89 GLU A O 1
ATOM 683 N N . GLN A 1 90 ? -19.584 -3.296 2.482 1.00 85.62 90 GLN A N 1
ATOM 684 C CA . GLN A 1 90 ? -19.580 -2.382 1.337 1.00 85.62 90 GLN A CA 1
ATOM 685 C C . GLN A 1 90 ? -19.547 -0.904 1.764 1.00 85.62 90 GLN A C 1
ATOM 687 O O . GLN A 1 90 ? -18.791 -0.104 1.202 1.00 85.62 90 GLN A O 1
ATOM 692 N N . ASP A 1 91 ? -20.324 -0.544 2.787 1.00 86.44 91 ASP A N 1
ATOM 693 C CA . ASP A 1 91 ? -20.366 0.817 3.330 1.00 86.44 91 ASP A CA 1
ATOM 694 C C . ASP A 1 91 ? -19.039 1.212 3.991 1.00 86.44 91 ASP A C 1
ATOM 696 O O . ASP A 1 91 ? -18.574 2.343 3.837 1.00 86.44 91 ASP A O 1
ATOM 700 N N . PHE A 1 92 ? -18.400 0.276 4.696 1.00 88.25 92 PHE A N 1
ATOM 701 C CA . PHE A 1 92 ? -17.123 0.505 5.364 1.00 88.25 92 PHE A CA 1
ATOM 702 C C . PHE A 1 92 ? -15.981 0.636 4.350 1.00 88.25 92 PHE A C 1
ATOM 704 O O . PHE A 1 92 ? -15.233 1.613 4.378 1.00 88.25 92 PHE A O 1
ATOM 711 N N . ALA A 1 93 ? -15.895 -0.291 3.395 1.00 86.44 93 ALA A N 1
ATOM 712 C CA . ALA A 1 93 ? -14.888 -0.294 2.339 1.00 86.44 93 ALA A CA 1
ATOM 713 C C . ALA A 1 93 ? -14.956 0.972 1.470 1.00 86.44 93 ALA A C 1
ATOM 715 O O . ALA A 1 93 ? -13.941 1.634 1.235 1.00 86.44 93 ALA A O 1
ATOM 716 N N . SER A 1 94 ? -16.159 1.351 1.027 1.00 86.88 94 SER A N 1
ATOM 717 C CA . SER A 1 94 ? -16.356 2.570 0.233 1.00 86.88 94 SER A CA 1
ATOM 718 C C . SER A 1 94 ? -16.021 3.836 1.028 1.00 86.88 94 SER A C 1
ATOM 720 O O . SER A 1 94 ? -15.392 4.753 0.488 1.00 86.88 94 SER A O 1
ATOM 722 N N . SER A 1 95 ? -16.356 3.866 2.321 1.00 89.94 95 SER A N 1
ATOM 723 C CA . SER A 1 95 ? -16.007 4.978 3.210 1.00 89.94 95 SER A CA 1
ATOM 724 C C . SER A 1 95 ? -14.503 5.062 3.478 1.00 89.94 95 SER A C 1
ATOM 726 O O . SER A 1 95 ? -13.980 6.170 3.513 1.00 89.94 95 SER A O 1
ATOM 728 N N . LEU A 1 96 ? -13.781 3.941 3.594 1.00 88.50 96 LEU A N 1
ATOM 729 C CA . LEU A 1 96 ? -12.318 3.926 3.762 1.00 88.50 96 LEU A CA 1
ATOM 730 C C . LEU A 1 96 ? -11.597 4.523 2.554 1.00 88.50 96 LEU A C 1
ATOM 732 O O . LEU A 1 96 ? -10.720 5.375 2.714 1.00 88.50 96 LEU A O 1
ATOM 736 N N . ILE A 1 97 ? -11.989 4.110 1.344 1.00 86.00 97 ILE A N 1
ATOM 737 C CA . ILE A 1 97 ? -11.437 4.660 0.098 1.00 86.00 97 ILE A CA 1
ATOM 738 C C . ILE A 1 97 ? -11.698 6.166 0.047 1.00 86.00 97 ILE A C 1
ATOM 740 O O . ILE A 1 97 ? -10.794 6.953 -0.242 1.00 86.00 97 ILE A O 1
ATOM 744 N N . ARG A 1 98 ? -12.933 6.577 0.360 1.00 88.00 98 ARG A N 1
ATOM 745 C CA . ARG A 1 98 ? -13.319 7.987 0.356 1.00 88.00 98 ARG A CA 1
ATOM 746 C C . ARG A 1 98 ? -12.543 8.796 1.392 1.00 88.00 98 ARG A C 1
ATOM 748 O O . ARG A 1 98 ? -12.037 9.857 1.053 1.00 88.00 98 ARG A O 1
ATOM 755 N N . TYR A 1 99 ? -12.408 8.282 2.609 1.00 88.56 99 TYR A N 1
ATOM 756 C CA . TYR A 1 99 ? -11.674 8.925 3.693 1.00 88.56 99 TYR A CA 1
ATOM 757 C C . TYR A 1 99 ? -10.202 9.144 3.329 1.00 88.56 99 TYR A C 1
ATOM 759 O O . TYR A 1 99 ? -9.701 10.254 3.483 1.00 88.56 99 TYR A O 1
ATOM 767 N N . ALA A 1 100 ? -9.525 8.138 2.763 1.00 85.81 100 ALA A N 1
ATOM 768 C CA . ALA A 1 100 ? -8.141 8.286 2.314 1.00 85.81 100 ALA A CA 1
ATOM 769 C C . ALA A 1 100 ? -7.981 9.377 1.237 1.00 85.81 100 ALA A C 1
ATOM 771 O O . ALA A 1 100 ? -7.037 10.166 1.298 1.00 85.81 100 ALA A O 1
ATOM 772 N N . LEU A 1 101 ? -8.910 9.445 0.276 1.00 84.94 101 LEU A N 1
ATOM 773 C CA . LEU A 1 101 ? -8.923 10.488 -0.756 1.00 84.94 101 LEU A CA 1
ATOM 774 C C . LEU A 1 101 ? -9.193 11.877 -0.171 1.00 84.94 101 LEU A C 1
ATOM 776 O O . LEU A 1 101 ? -8.511 12.833 -0.528 1.00 84.94 101 LEU A O 1
ATOM 780 N N . ASP A 1 102 ? -10.169 11.993 0.727 1.00 84.94 102 ASP A N 1
ATOM 781 C CA . ASP A 1 102 ? -10.536 13.259 1.361 1.00 84.94 102 ASP A CA 1
ATOM 782 C C . ASP A 1 102 ? -9.369 13.814 2.202 1.00 84.94 102 ASP A C 1
ATOM 784 O O . ASP A 1 102 ? -9.074 15.010 2.136 1.00 84.94 102 ASP A O 1
ATOM 788 N N . MET A 1 103 ? -8.651 12.949 2.930 1.00 83.50 103 MET A N 1
ATOM 789 C CA . MET A 1 103 ? -7.457 13.334 3.694 1.00 83.50 103 MET A CA 1
ATOM 790 C C . MET A 1 103 ? -6.301 13.772 2.790 1.00 83.50 103 MET A C 1
ATOM 792 O O . MET A 1 103 ? -5.662 14.783 3.066 1.00 83.50 103 MET A O 1
ATOM 796 N N . GLU A 1 104 ? -6.044 13.061 1.691 1.00 81.88 104 GLU A N 1
ATOM 797 C CA . GLU A 1 104 ? -4.992 13.432 0.736 1.00 81.88 104 GLU A CA 1
ATOM 798 C C . GLU A 1 104 ? -5.299 14.753 0.020 1.00 81.88 104 GLU A C 1
ATOM 800 O O . GLU A 1 104 ? -4.429 15.617 -0.081 1.00 81.88 104 GLU A O 1
ATOM 805 N N . LEU A 1 105 ? -6.538 14.941 -0.448 1.00 79.81 105 LEU A N 1
ATOM 806 C CA . LEU A 1 105 ? -6.972 16.192 -1.073 1.00 79.81 105 LEU A CA 1
ATOM 807 C C . LEU A 1 105 ? -6.875 17.359 -0.094 1.00 79.81 105 LEU A C 1
ATOM 809 O O . LEU A 1 105 ? -6.380 18.426 -0.462 1.00 79.81 105 LEU A O 1
ATOM 813 N N . SER A 1 106 ? -7.304 17.151 1.152 1.00 79.44 106 SER A N 1
ATOM 814 C CA . SER A 1 106 ? -7.154 18.154 2.199 1.00 79.44 106 SER A CA 1
ATOM 815 C C . SER A 1 106 ? -5.685 18.500 2.434 1.00 79.44 106 SER A C 1
ATOM 817 O O . SER A 1 106 ? -5.347 19.679 2.421 1.00 79.44 106 SER A O 1
ATOM 819 N N . ALA A 1 107 ? -4.818 17.503 2.627 1.00 76.88 107 ALA A N 1
ATOM 820 C CA . ALA A 1 107 ? -3.402 17.725 2.911 1.00 76.88 107 ALA A CA 1
ATOM 821 C C . ALA A 1 107 ? -2.704 18.473 1.766 1.00 76.88 107 ALA A C 1
ATOM 823 O O . ALA A 1 107 ? -2.016 19.463 2.003 1.00 76.88 107 ALA A O 1
ATOM 824 N N . ASN A 1 108 ? -2.950 18.064 0.518 1.00 76.38 108 ASN A N 1
ATOM 825 C CA . ASN A 1 108 ? -2.395 18.738 -0.654 1.00 76.38 108 ASN A CA 1
ATOM 826 C C . ASN A 1 108 ? -2.905 20.176 -0.775 1.00 76.38 108 ASN A C 1
ATOM 828 O O . ASN A 1 108 ? -2.150 21.066 -1.141 1.00 76.38 108 ASN A O 1
ATOM 832 N N . THR A 1 109 ? -4.176 20.430 -0.460 1.00 77.19 109 THR A N 1
ATOM 833 C CA . THR A 1 109 ? -4.740 21.780 -0.594 1.00 77.19 109 THR A CA 1
ATOM 834 C C . THR A 1 109 ? -4.282 22.707 0.528 1.00 77.19 109 T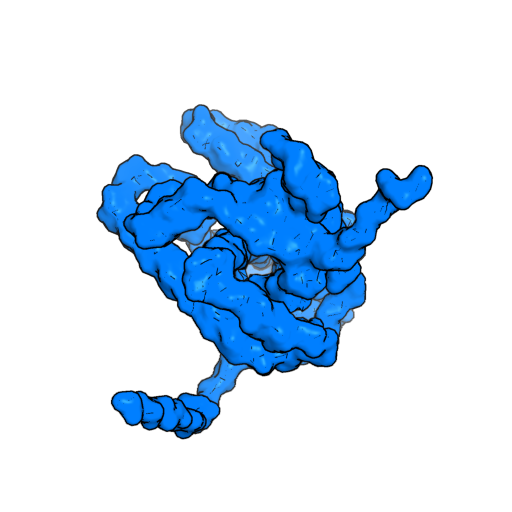HR A C 1
ATOM 836 O O . THR A 1 109 ? -4.007 23.878 0.279 1.00 77.19 109 THR A O 1
ATOM 839 N N . GLN A 1 110 ? -4.149 22.197 1.754 1.00 75.31 110 GLN A N 1
ATOM 840 C CA . GLN A 1 110 ? -3.682 22.975 2.905 1.00 75.31 110 GLN A CA 1
ATOM 841 C C . GLN A 1 110 ? -2.281 23.563 2.696 1.00 75.31 110 GLN A C 1
ATOM 843 O O . GLN A 1 110 ? -1.998 24.625 3.236 1.00 75.31 110 GLN A O 1
ATOM 848 N N . GLN A 1 111 ? -1.444 22.947 1.854 1.00 74.38 111 GLN A N 1
ATOM 849 C CA . GLN A 1 111 ? -0.131 23.491 1.484 1.00 74.38 111 GLN A CA 1
ATOM 850 C C . GLN A 1 111 ? -0.212 24.830 0.737 1.00 74.38 111 GLN A C 1
ATOM 852 O O . GLN A 1 111 ? 0.732 25.614 0.775 1.00 74.38 111 GLN A O 1
ATOM 857 N N . TYR A 1 112 ? -1.329 25.103 0.063 1.00 81.12 112 TYR A N 1
ATOM 858 C CA . TYR A 1 112 ? -1.514 26.300 -0.761 1.00 81.12 112 TYR A CA 1
ATOM 859 C C . TYR A 1 112 ? -2.466 27.318 -0.134 1.00 81.12 112 TYR A C 1
ATOM 861 O O . TYR A 1 112 ? -2.674 28.398 -0.687 1.00 81.12 112 TYR A O 1
ATOM 869 N N . VAL A 1 113 ? -3.076 26.977 1.002 1.00 80.06 113 VAL A N 1
ATOM 870 C CA . VAL A 1 113 ? -4.137 27.770 1.619 1.00 80.06 113 VAL A CA 1
ATOM 871 C C . VAL A 1 113 ? -3.621 28.426 2.901 1.00 80.06 113 VAL A C 1
ATOM 873 O O . VAL A 1 113 ? -3.027 27.750 3.738 1.00 80.06 113 VAL A O 1
ATOM 876 N N . PRO A 1 114 ? -3.880 29.729 3.114 1.00 83.62 114 PRO A N 1
ATOM 877 C CA . PRO A 1 114 ? -3.540 30.390 4.366 1.00 83.62 114 PRO A CA 1
ATOM 878 C C . PRO A 1 114 ? -4.177 29.702 5.581 1.00 83.62 114 PRO A C 1
ATOM 880 O O . PRO A 1 114 ? -5.345 29.311 5.542 1.00 83.62 114 PRO A O 1
ATOM 883 N N . VAL A 1 115 ? -3.440 29.635 6.694 1.00 83.75 115 VAL A N 1
ATOM 884 C CA . VAL A 1 115 ? -3.824 28.904 7.921 1.00 83.75 115 VAL A CA 1
ATOM 885 C C . VAL A 1 115 ? -5.238 29.244 8.417 1.00 83.75 115 VAL A C 1
ATOM 887 O O . VAL A 1 115 ? -5.956 28.362 8.871 1.00 83.75 115 VAL A O 1
ATOM 890 N N . PHE A 1 116 ? -5.687 30.494 8.281 1.00 84.31 116 PHE A N 1
ATOM 891 C CA . PHE A 1 116 ? -7.018 30.919 8.733 1.00 84.31 116 PHE A CA 1
ATOM 892 C C . PHE A 1 116 ? -8.180 30.408 7.857 1.00 84.31 116 PHE A C 1
ATOM 894 O O . PHE A 1 116 ? -9.310 30.345 8.332 1.00 84.31 116 PHE A O 1
ATOM 901 N N . ILE A 1 117 ? -7.928 30.027 6.597 1.00 85.12 117 ILE A N 1
ATOM 902 C CA . ILE A 1 117 ? -8.935 29.439 5.686 1.00 85.12 117 ILE A CA 1
ATOM 903 C C . ILE A 1 117 ? -8.828 27.905 5.673 1.00 85.12 117 ILE A C 1
ATOM 905 O O . ILE A 1 117 ? -9.777 27.215 5.294 1.00 85.12 117 ILE A O 1
ATOM 909 N N . ALA A 1 118 ? -7.696 27.352 6.121 1.00 77.31 118 ALA A N 1
ATOM 910 C CA . ALA A 1 118 ? -7.432 25.917 6.128 1.00 77.31 118 ALA A CA 1
ATOM 911 C C . ALA A 1 118 ? -8.546 25.063 6.778 1.00 77.31 118 ALA A C 1
ATOM 913 O O . ALA A 1 118 ? -8.865 24.026 6.194 1.00 77.31 118 ALA A O 1
ATOM 914 N N . PRO A 1 119 ? -9.206 25.465 7.891 1.00 80.38 119 PRO A N 1
ATOM 915 C CA . PRO A 1 119 ? -10.321 24.701 8.461 1.00 80.38 119 PRO A CA 1
ATOM 916 C C . PRO A 1 119 ? -11.545 24.638 7.541 1.00 80.38 119 PRO A C 1
ATOM 918 O O . PRO A 1 119 ? -12.146 23.582 7.368 1.00 80.38 119 PRO A O 1
ATOM 921 N N . THR A 1 120 ? -11.896 25.753 6.898 1.00 82.19 120 THR A N 1
ATOM 922 C CA . THR A 1 120 ? -13.027 25.822 5.961 1.00 82.19 120 THR A CA 1
ATOM 923 C C . THR A 1 120 ? -12.749 24.991 4.714 1.00 82.19 120 THR A C 1
ATOM 925 O O . THR A 1 120 ? -13.612 24.258 4.237 1.00 82.19 120 THR A O 1
ATOM 928 N N . VAL A 1 121 ? -11.522 25.069 4.199 1.00 78.56 121 VAL A N 1
ATOM 929 C CA . VAL A 1 121 ? -11.074 24.253 3.068 1.00 78.56 121 VAL A CA 1
ATOM 930 C C . VAL A 1 121 ? -11.103 22.774 3.439 1.00 78.56 121 VAL A C 1
ATOM 932 O O . VAL A 1 121 ? -11.700 21.990 2.706 1.00 78.56 121 VAL A O 1
ATOM 935 N N . HIS A 1 122 ? -10.555 22.403 4.599 1.00 77.19 122 HIS A N 1
ATOM 936 C CA . HIS A 1 122 ? -10.631 21.039 5.119 1.00 77.19 122 HIS A CA 1
ATOM 937 C C . HIS A 1 122 ? -12.078 20.543 5.142 1.00 77.19 122 HIS A C 1
ATOM 939 O O . HIS A 1 122 ? -12.383 19.524 4.533 1.00 77.19 122 HIS A O 1
ATOM 945 N N . PHE A 1 123 ? -12.985 21.314 5.744 1.00 80.19 123 PHE A N 1
ATOM 946 C CA . PHE A 1 123 ? -14.407 20.989 5.836 1.00 80.19 123 PHE A CA 1
ATOM 947 C C . PHE A 1 123 ? -15.070 20.744 4.469 1.00 80.19 123 PHE A C 1
ATOM 949 O O . PHE A 1 123 ? -15.855 19.805 4.304 1.00 80.19 123 PHE A O 1
ATOM 956 N N . ILE A 1 124 ? -14.748 21.573 3.472 1.00 80.62 124 ILE A N 1
ATOM 957 C CA . ILE A 1 124 ? -15.275 21.436 2.108 1.00 80.62 124 ILE A CA 1
ATOM 958 C C . ILE A 1 124 ? -14.734 20.162 1.450 1.00 80.62 124 ILE A C 1
ATOM 960 O O . ILE A 1 124 ? -15.511 19.375 0.899 1.00 80.62 124 ILE A O 1
ATOM 964 N N . PHE A 1 125 ? -13.421 19.932 1.519 1.00 76.69 125 PHE A N 1
ATOM 965 C CA . PHE A 1 125 ? -12.784 18.783 0.872 1.00 76.69 125 PHE A CA 1
ATOM 966 C C . PHE A 1 125 ? -13.165 17.455 1.523 1.00 76.69 125 PHE A C 1
ATOM 968 O O . PHE A 1 125 ? -13.373 16.474 0.809 1.00 76.69 125 PHE A O 1
ATOM 975 N N . THR A 1 126 ? -13.360 17.433 2.841 1.00 76.00 126 THR A N 1
ATOM 976 C CA . THR A 1 126 ? -13.834 16.246 3.564 1.00 76.00 126 THR A CA 1
ATOM 977 C C . THR A 1 126 ? -15.342 16.037 3.482 1.00 76.00 126 THR A C 1
ATOM 979 O O . THR A 1 126 ? -15.855 15.069 4.045 1.00 76.00 126 THR A O 1
ATOM 982 N N . ARG A 1 127 ? -16.070 16.918 2.775 1.00 79.69 127 ARG A N 1
ATOM 983 C CA . ARG A 1 127 ? -17.536 16.893 2.661 1.00 79.69 127 ARG A CA 1
ATOM 984 C C . ARG A 1 127 ? -18.202 16.763 4.032 1.00 79.69 127 ARG A C 1
ATOM 986 O O . ARG A 1 127 ? -19.056 15.892 4.223 1.00 79.69 127 ARG A O 1
ATOM 993 N N . ASN A 1 128 ? -17.797 17.624 4.966 1.00 75.50 128 ASN A N 1
ATOM 994 C CA . ASN A 1 128 ? -18.253 17.596 6.357 1.00 75.50 128 ASN A CA 1
ATOM 995 C C . ASN A 1 128 ? -17.947 16.254 7.053 1.00 75.50 128 ASN A C 1
ATOM 997 O O . ASN A 1 128 ? -18.816 15.655 7.683 1.00 75.50 128 ASN A O 1
ATOM 1001 N N . GLU A 1 129 ? -16.738 15.727 6.841 1.00 81.88 129 GLU A N 1
ATOM 1002 C CA . GLU A 1 129 ? -16.235 14.506 7.487 1.00 81.88 129 GLU A CA 1
ATOM 1003 C C . GLU A 1 129 ? -17.157 13.273 7.362 1.00 81.88 129 GLU A C 1
ATOM 1005 O O . GLU A 1 129 ? -17.064 12.329 8.147 1.00 81.88 129 GLU A O 1
ATOM 1010 N N . ARG A 1 130 ? -18.040 13.222 6.353 1.00 86.75 130 ARG A N 1
ATOM 1011 C CA . ARG A 1 130 ? -19.091 12.192 6.263 1.00 86.75 130 ARG A CA 1
ATOM 1012 C C . ARG A 1 130 ? -18.527 10.770 6.259 1.00 86.75 130 ARG A C 1
ATOM 1014 O O . ARG A 1 130 ? -19.048 9.904 6.954 1.00 86.75 130 ARG A O 1
ATOM 1021 N N . ALA A 1 131 ? -17.464 10.535 5.489 1.00 85.69 131 ALA A N 1
ATOM 1022 C CA . ALA A 1 131 ? -16.802 9.233 5.436 1.00 85.69 131 ALA A CA 1
ATOM 1023 C C . ALA A 1 131 ? -16.176 8.869 6.792 1.00 85.69 131 ALA A C 1
ATOM 1025 O O . ALA A 1 131 ? -16.364 7.758 7.279 1.00 85.69 131 ALA A O 1
ATOM 1026 N N . LYS A 1 132 ? -15.506 9.829 7.440 1.00 87.44 132 LYS A N 1
ATOM 1027 C CA . LYS A 1 132 ? -14.916 9.655 8.772 1.00 87.44 132 LYS A CA 1
ATOM 1028 C C . LYS A 1 132 ? -15.984 9.313 9.813 1.00 87.44 132 LYS A C 1
ATOM 1030 O O . LYS A 1 132 ? -15.790 8.376 10.577 1.00 87.44 132 LYS A O 1
ATOM 1035 N N . HIS A 1 133 ? -17.129 9.996 9.812 1.00 88.62 133 HIS A N 1
ATOM 1036 C CA . HIS A 1 133 ? -18.226 9.702 10.737 1.00 88.62 133 HIS A CA 1
ATOM 1037 C C . HIS A 1 133 ? -18.780 8.284 10.574 1.00 88.62 133 HIS A C 1
ATOM 1039 O O . HIS A 1 133 ? -18.949 7.592 11.576 1.00 88.62 133 HIS A O 1
ATOM 1045 N N . ILE A 1 134 ? -19.004 7.827 9.336 1.00 89.81 134 ILE A N 1
ATOM 1046 C CA . ILE A 1 134 ? -19.463 6.454 9.067 1.00 89.81 134 ILE A CA 1
ATOM 1047 C C . ILE A 1 134 ? -18.443 5.439 9.594 1.00 89.81 134 ILE A C 1
ATOM 1049 O O . ILE A 1 134 ? -18.815 4.487 10.279 1.00 89.81 134 ILE A O 1
ATOM 1053 N N . LEU A 1 135 ? -17.156 5.663 9.319 1.00 89.06 135 LEU A N 1
ATOM 1054 C CA . LEU A 1 135 ? -16.081 4.778 9.764 1.00 89.06 135 LEU A CA 1
ATOM 1055 C C . LEU A 1 135 ? -15.964 4.732 11.287 1.00 89.06 135 LEU A C 1
ATOM 1057 O O . LEU A 1 135 ? -15.893 3.644 11.850 1.00 89.06 135 LEU A O 1
ATOM 1061 N N . ILE A 1 136 ? -15.978 5.890 11.954 1.00 88.38 136 ILE A N 1
ATOM 1062 C CA . ILE A 1 136 ? -15.914 5.979 13.418 1.00 88.38 136 ILE A CA 1
ATOM 1063 C C . ILE A 1 136 ? -17.121 5.292 14.044 1.00 88.38 136 ILE A C 1
ATOM 1065 O O . ILE A 1 136 ? -16.951 4.544 14.999 1.00 88.38 136 ILE A O 1
ATOM 1069 N N . GLN A 1 137 ? -18.326 5.509 13.514 1.00 89.69 137 GLN A N 1
ATOM 1070 C CA . GLN A 1 137 ? -19.534 4.875 14.032 1.00 89.69 137 GLN A CA 1
ATOM 1071 C C . GLN A 1 137 ? -19.459 3.350 13.905 1.00 89.69 137 GLN A C 1
ATOM 1073 O O . GLN A 1 137 ? -19.733 2.643 14.871 1.00 89.69 137 GLN A O 1
ATOM 1078 N N . ARG A 1 138 ? -19.056 2.838 12.736 1.00 89.12 138 ARG A N 1
ATOM 1079 C CA . ARG A 1 138 ? -18.924 1.394 12.500 1.00 89.12 138 ARG A CA 1
ATOM 1080 C C . ARG A 1 138 ? -17.835 0.768 13.361 1.00 89.12 138 ARG A C 1
ATOM 1082 O O . ARG A 1 138 ? -18.081 -0.256 13.984 1.00 89.12 138 ARG A O 1
ATOM 1089 N N . LEU A 1 139 ? -16.673 1.410 13.459 1.00 85.75 139 LEU A N 1
ATOM 1090 C CA . LEU A 1 139 ? -15.594 0.941 14.325 1.00 85.75 139 LEU A CA 1
ATOM 1091 C C . LEU A 1 139 ? -15.987 0.992 15.795 1.00 85.75 139 LEU A C 1
ATOM 1093 O O . LEU A 1 139 ? -15.726 0.037 16.506 1.00 85.75 139 LEU A O 1
ATOM 1097 N N . ALA A 1 140 ? -16.638 2.057 16.259 1.00 85.75 140 ALA A N 1
ATOM 1098 C CA . ALA A 1 140 ? -17.097 2.141 17.640 1.00 85.75 140 ALA A CA 1
ATOM 1099 C C . ALA A 1 140 ? -18.056 0.992 17.984 1.00 85.75 140 ALA A C 1
ATOM 1101 O O . ALA A 1 140 ? -17.864 0.344 19.008 1.00 85.75 140 ALA A O 1
ATOM 1102 N N . LEU A 1 141 ? -19.013 0.686 17.099 1.00 86.19 141 LEU A N 1
ATOM 1103 C CA . LEU A 1 141 ? -19.925 -0.449 17.269 1.00 86.19 141 LEU A CA 1
ATOM 1104 C C . LEU A 1 141 ? -19.180 -1.787 17.300 1.00 86.19 141 LEU A C 1
ATOM 1106 O O . LEU A 1 141 ? -19.419 -2.596 18.192 1.00 86.19 141 LEU A O 1
ATOM 1110 N N . ALA A 1 142 ? -18.250 -1.997 16.370 1.00 82.94 142 ALA A N 1
ATOM 1111 C CA . ALA A 1 142 ? -17.430 -3.202 16.319 1.00 82.94 142 ALA A CA 1
ATOM 1112 C C . ALA A 1 142 ? -16.594 -3.387 17.599 1.00 82.94 142 ALA A C 1
ATOM 1114 O O . ALA A 1 142 ? -16.530 -4.476 18.166 1.00 82.94 142 ALA A O 1
ATOM 1115 N N . LEU A 1 143 ? -15.991 -2.303 18.103 1.00 80.06 143 LEU A N 1
ATOM 1116 C CA . LEU A 1 143 ? -15.218 -2.296 19.349 1.00 80.06 143 LEU A CA 1
ATOM 1117 C C . LEU A 1 143 ? -16.108 -2.583 20.573 1.00 80.06 143 LEU A C 1
ATOM 1119 O O . LEU A 1 143 ? -15.684 -3.299 21.478 1.00 80.06 143 LEU A O 1
ATOM 1123 N N . GLU A 1 144 ? -17.343 -2.081 20.598 1.00 81.00 144 GLU A N 1
ATOM 1124 C CA . GLU A 1 144 ? -18.327 -2.381 21.651 1.00 81.00 144 GLU A CA 1
ATOM 1125 C C . GLU A 1 144 ? -18.821 -3.834 21.593 1.00 81.00 144 GLU A C 1
ATOM 1127 O O . GLU A 1 144 ? -19.121 -4.431 22.626 1.00 81.00 144 GLU A O 1
ATOM 1132 N N . GLN A 1 145 ? -18.846 -4.431 20.400 1.00 81.06 145 GLN A N 1
ATOM 1133 C CA . GLN A 1 145 ? -19.262 -5.814 20.149 1.00 81.06 145 GLN A CA 1
ATOM 1134 C C . GLN A 1 145 ? -18.078 -6.788 20.033 1.00 81.06 145 GLN A C 1
ATOM 1136 O O . GLN A 1 145 ? -18.240 -7.906 19.544 1.00 81.06 145 GLN A O 1
ATOM 1141 N N . ALA A 1 146 ? -16.890 -6.410 20.515 1.00 72.94 146 ALA A N 1
ATOM 1142 C CA . ALA A 1 146 ? -15.639 -7.147 20.310 1.00 72.94 146 ALA A CA 1
ATOM 1143 C C . ALA A 1 146 ? -15.634 -8.610 20.803 1.00 72.94 146 ALA A C 1
ATOM 1145 O O . ALA A 1 146 ? -14.806 -9.403 20.344 1.00 72.94 146 ALA A O 1
ATOM 1146 N N . GLU A 1 147 ? -16.521 -8.972 21.738 1.00 66.00 147 GLU A N 1
ATOM 1147 C CA . GLU A 1 147 ? -16.715 -10.360 22.190 1.00 66.00 147 GLU A CA 1
ATOM 1148 C C . GLU A 1 147 ? -17.513 -11.203 21.182 1.00 66.00 147 GLU A C 1
ATOM 1150 O O . GLU A 1 147 ? -17.251 -12.397 21.034 1.00 66.00 147 GLU A O 1
ATOM 1155 N N . ALA A 1 148 ? -18.453 -10.584 20.462 1.00 61.69 148 ALA A N 1
ATOM 1156 C CA . ALA A 1 148 ? -19.275 -11.225 19.438 1.00 61.69 148 ALA A CA 1
ATOM 1157 C C . ALA A 1 148 ? -18.594 -11.215 18.060 1.00 61.69 148 ALA A C 1
ATOM 1159 O O . ALA A 1 148 ? -18.723 -12.168 17.288 1.00 61.69 148 ALA A O 1
ATOM 1160 N N . GLU A 1 149 ? -17.830 -10.165 17.759 1.00 64.56 149 GLU A N 1
ATOM 1161 C CA . GLU A 1 149 ? -17.104 -10.037 16.502 1.00 64.56 149 GLU A CA 1
ATOM 1162 C C . GLU A 1 149 ? -15.705 -10.670 16.577 1.00 64.56 149 GLU A C 1
ATOM 1164 O O . GLU A 1 149 ? -14.933 -10.515 17.532 1.00 64.56 149 GLU A O 1
ATOM 1169 N N . LYS A 1 150 ? -15.320 -11.385 15.513 1.00 69.12 150 LYS A N 1
ATOM 1170 C CA . LYS A 1 150 ? -13.961 -11.923 15.337 1.00 69.12 150 LYS A CA 1
ATOM 1171 C C . LYS A 1 150 ? -12.985 -10.808 14.941 1.00 69.12 150 LYS A C 1
ATOM 1173 O O . LYS A 1 150 ? -12.374 -10.857 13.876 1.00 69.12 150 LYS A O 1
ATOM 1178 N N . LEU A 1 151 ? -12.852 -9.794 15.797 1.00 71.38 151 LEU A N 1
ATOM 1179 C CA . LEU A 1 151 ? -11.917 -8.697 15.584 1.00 71.38 151 LEU A CA 1
ATOM 1180 C C . LEU A 1 151 ? -10.465 -9.196 15.570 1.00 71.38 151 LEU A C 1
ATOM 1182 O O . LEU A 1 151 ? -10.094 -10.031 16.406 1.00 71.38 151 LEU A O 1
ATOM 1186 N N . PRO A 1 152 ? -9.617 -8.634 14.691 1.00 71.25 152 PRO A N 1
ATOM 1187 C CA . PRO A 1 152 ? -8.173 -8.774 14.774 1.00 71.25 152 PRO A CA 1
ATOM 1188 C C . PRO A 1 152 ? -7.638 -8.506 16.188 1.00 71.25 152 PRO A C 1
ATOM 1190 O O . PRO A 1 152 ? -8.075 -7.581 16.877 1.00 71.25 152 PRO A O 1
ATOM 1193 N N . LYS A 1 153 ? -6.644 -9.297 16.614 1.00 69.62 153 LYS A N 1
ATOM 1194 C CA . LYS A 1 153 ? -6.050 -9.211 17.960 1.00 69.62 153 LYS A CA 1
ATOM 1195 C C . LYS A 1 153 ? -5.561 -7.801 18.294 1.00 69.62 153 LYS A C 1
ATOM 1197 O O . LYS A 1 153 ? -5.728 -7.371 19.429 1.00 69.62 153 LYS A O 1
ATOM 1202 N N . PHE A 1 154 ? -5.023 -7.072 17.315 1.00 69.06 154 PHE A N 1
ATOM 1203 C CA . PHE A 1 154 ? -4.539 -5.714 17.549 1.00 69.06 154 PHE A CA 1
ATOM 1204 C C . PHE A 1 154 ? -5.683 -4.730 17.889 1.00 69.06 154 PHE A C 1
ATOM 1206 O O . PHE A 1 154 ? -5.516 -3.893 18.777 1.00 69.06 154 PHE A O 1
ATOM 1213 N N . LEU A 1 155 ? -6.862 -4.854 17.252 1.00 69.62 155 LEU A N 1
ATOM 1214 C CA . LEU A 1 155 ? -8.042 -4.052 17.607 1.00 69.62 155 LEU A CA 1
ATOM 1215 C C . LEU A 1 155 ? -8.481 -4.384 19.030 1.00 69.62 155 LEU A C 1
ATOM 1217 O O . LEU A 1 155 ? -8.726 -3.486 19.824 1.00 69.62 155 LEU A O 1
ATOM 1221 N N . ARG A 1 156 ? -8.480 -5.673 19.389 1.00 69.25 156 ARG A N 1
ATOM 1222 C CA . ARG A 1 156 ? -8.801 -6.120 20.752 1.00 69.25 156 ARG A CA 1
ATOM 1223 C C . ARG A 1 156 ? -7.834 -5.553 21.789 1.00 69.25 156 ARG A C 1
ATOM 1225 O O . ARG A 1 156 ? -8.270 -5.108 22.844 1.00 69.25 156 ARG A O 1
ATOM 1232 N N . THR A 1 157 ? -6.533 -5.513 21.499 1.00 67.88 157 THR A N 1
ATOM 1233 C CA . THR A 1 157 ? -5.551 -4.904 22.412 1.00 67.88 157 THR A CA 1
ATOM 1234 C C . THR A 1 157 ? -5.717 -3.392 22.535 1.00 67.88 157 THR A C 1
ATOM 1236 O O . THR A 1 157 ? -5.522 -2.863 23.626 1.00 67.88 157 THR A O 1
ATOM 1239 N N . ALA A 1 158 ? -6.134 -2.700 21.469 1.00 64.50 158 ALA A N 1
ATOM 1240 C CA . ALA A 1 158 ? -6.419 -1.265 21.519 1.00 64.50 158 ALA A CA 1
ATOM 1241 C C . ALA A 1 158 ? -7.626 -0.927 22.418 1.00 64.50 158 ALA A C 1
ATOM 1243 O O . ALA A 1 158 ? -7.670 0.158 22.988 1.00 64.50 158 ALA A O 1
ATOM 1244 N N . ILE A 1 159 ? -8.567 -1.865 22.592 1.00 65.25 159 ILE A N 1
ATOM 1245 C CA . ILE A 1 159 ? -9.711 -1.744 23.517 1.00 65.25 159 ILE A CA 1
ATOM 1246 C C . ILE A 1 159 ? -9.277 -1.932 24.976 1.00 65.25 159 ILE A C 1
ATOM 1248 O O . ILE A 1 159 ? -9.809 -1.283 25.869 1.00 65.25 159 ILE A O 1
ATOM 1252 N N . VAL A 1 160 ? -8.327 -2.839 25.228 1.00 61.91 160 VAL A N 1
ATOM 1253 C CA . VAL A 1 160 ? -7.906 -3.228 26.587 1.00 61.91 160 VAL A CA 1
ATOM 1254 C C . VAL A 1 160 ? -6.872 -2.261 27.183 1.00 61.91 160 VAL A C 1
ATOM 1256 O O . VAL A 1 160 ? -6.781 -2.150 28.403 1.00 61.91 160 VAL A O 1
ATOM 1259 N N . ALA A 1 161 ? -6.094 -1.571 26.343 1.00 58.91 161 ALA A N 1
ATOM 1260 C CA . ALA A 1 161 ? -5.012 -0.680 26.771 1.00 58.91 161 ALA A CA 1
ATOM 1261 C C . ALA A 1 161 ? -5.452 0.590 27.533 1.00 58.91 161 ALA A C 1
ATOM 1263 O O . ALA A 1 161 ? -4.820 0.904 28.546 1.00 58.91 161 ALA A O 1
ATOM 1264 N N . PRO A 1 162 ? -6.501 1.334 27.127 1.00 55.97 162 PRO A N 1
ATOM 1265 C CA . PRO A 1 162 ? -7.072 2.344 28.002 1.00 55.97 162 PRO A CA 1
ATOM 1266 C C . PRO A 1 162 ? -7.835 1.611 29.108 1.00 55.97 162 PRO A C 1
ATOM 1268 O O . PRO A 1 162 ? -8.761 0.855 28.822 1.00 55.97 162 PRO A O 1
ATOM 1271 N N . GLY A 1 163 ? -7.453 1.803 30.375 1.00 55.94 163 GLY A N 1
ATOM 1272 C CA . GLY A 1 163 ? -8.230 1.281 31.502 1.00 55.94 163 GLY A CA 1
ATOM 1273 C C . GLY A 1 163 ? -9.720 1.567 31.278 1.00 55.94 163 GLY A C 1
ATOM 1274 O O . GLY A 1 163 ? -10.071 2.695 30.929 1.00 55.94 163 GLY A O 1
ATOM 1275 N N . LYS A 1 164 ? -10.563 0.530 31.407 1.00 50.88 164 LYS A N 1
ATOM 1276 C CA . LYS A 1 164 ? -11.955 0.431 30.906 1.00 50.88 164 LYS A CA 1
ATOM 1277 C C . LYS A 1 164 ? -12.905 1.601 31.231 1.00 50.88 164 LYS A C 1
ATOM 1279 O O . LYS A 1 164 ? -14.020 1.617 30.726 1.00 50.88 164 LYS A O 1
ATOM 1284 N N . GLU A 1 165 ? -12.508 2.563 32.056 1.00 57.84 165 GLU A N 1
ATOM 1285 C CA . GLU A 1 165 ? -13.394 3.579 32.625 1.00 57.84 165 GLU A CA 1
ATOM 1286 C C . GLU A 1 165 ? -13.269 4.991 32.022 1.00 57.84 165 GLU A C 1
ATOM 1288 O O . GLU A 1 165 ? -14.068 5.845 32.395 1.00 57.84 165 GLU A O 1
ATOM 1293 N N . GLN A 1 166 ? -12.337 5.290 31.096 1.00 60.97 166 GLN A N 1
ATOM 1294 C CA . GLN A 1 166 ? -12.105 6.703 30.705 1.00 60.97 166 GLN A CA 1
ATOM 1295 C C . GLN A 1 166 ? -12.116 7.070 29.209 1.00 60.97 166 GLN A C 1
ATOM 1297 O O . GLN A 1 166 ? -12.239 8.258 28.907 1.00 60.97 166 GLN A O 1
ATOM 1302 N N . VAL A 1 167 ? -12.058 6.132 28.254 1.00 71.06 167 VAL A N 1
ATOM 1303 C CA . VAL A 1 167 ? -11.959 6.493 26.820 1.00 71.06 167 VAL A CA 1
ATOM 1304 C C . VAL A 1 167 ? -13.182 6.028 26.027 1.00 71.06 167 VAL A C 1
ATOM 1306 O O . VAL A 1 167 ? -13.498 4.844 25.987 1.00 71.06 167 VAL A O 1
ATOM 1309 N N . LYS A 1 168 ? -13.868 6.970 25.363 1.00 80.00 168 LYS A N 1
ATOM 1310 C CA . LYS A 1 168 ? -15.007 6.679 24.473 1.00 80.00 168 LYS A CA 1
ATOM 1311 C C . LYS A 1 168 ? -14.551 5.864 23.257 1.00 80.00 168 LYS A C 1
ATOM 1313 O O . LYS A 1 168 ? -13.561 6.229 22.620 1.00 80.00 168 LYS A O 1
ATOM 1318 N N . SER A 1 169 ? -15.334 4.858 22.858 1.00 80.31 169 SER A N 1
ATOM 1319 C CA . SER A 1 169 ? -15.092 4.005 21.678 1.00 80.31 169 SER A CA 1
ATOM 1320 C C . SER A 1 169 ? -14.830 4.811 20.399 1.00 80.31 169 SER A C 1
ATOM 1322 O O . SER A 1 169 ? -13.988 4.440 19.587 1.00 80.31 169 SER A O 1
ATOM 1324 N N . SER A 1 170 ? -15.493 5.963 20.244 1.00 81.38 170 SER A N 1
ATOM 1325 C CA . SER A 1 170 ? -15.305 6.869 19.105 1.00 81.38 170 SER A CA 1
ATOM 1326 C C . SER A 1 170 ? -13.892 7.458 19.019 1.00 81.38 170 SER A C 1
ATOM 1328 O O . SER A 1 170 ? -13.367 7.621 17.923 1.00 81.38 170 SER A O 1
ATOM 1330 N N . VAL A 1 171 ? -13.264 7.753 20.163 1.00 80.25 171 VAL A N 1
ATOM 1331 C CA . VAL A 1 171 ? -11.896 8.300 20.229 1.00 80.25 171 VAL A CA 1
ATOM 1332 C C . VAL A 1 171 ? -10.882 7.216 19.868 1.00 80.25 171 VAL A C 1
ATOM 1334 O O . VAL A 1 171 ? -9.946 7.464 19.111 1.00 80.25 171 VAL A O 1
ATOM 1337 N N . VAL A 1 172 ? -11.102 5.989 20.350 1.00 80.56 172 VAL A N 1
ATOM 1338 C CA . VAL A 1 172 ? -10.275 4.828 19.988 1.00 80.56 172 VAL A CA 1
ATOM 1339 C C . VAL A 1 172 ? -10.399 4.525 18.491 1.00 80.56 172 VAL A C 1
ATOM 1341 O O . VAL A 1 172 ? -9.388 4.325 17.820 1.00 80.56 172 VAL A O 1
ATOM 1344 N N . ALA A 1 173 ? -11.616 4.560 17.943 1.00 84.38 173 ALA A N 1
ATOM 1345 C CA . ALA A 1 173 ? -11.871 4.377 16.516 1.00 84.38 173 ALA A CA 1
ATOM 1346 C C . ALA A 1 173 ? -11.149 5.423 15.647 1.00 84.38 173 ALA A C 1
ATOM 1348 O O . ALA A 1 173 ? -10.538 5.069 14.638 1.00 84.38 173 ALA A O 1
ATOM 1349 N N . GLU A 1 174 ? -11.169 6.697 16.044 1.00 83.38 174 GLU A N 1
ATOM 1350 C CA . GLU A 1 174 ? -10.450 7.766 15.343 1.00 83.38 174 GLU A CA 1
ATOM 1351 C C . GLU A 1 174 ? -8.927 7.561 15.372 1.00 83.38 174 GLU A C 1
ATOM 1353 O O . GLU A 1 174 ? -8.255 7.712 14.344 1.00 83.38 174 GLU A O 1
ATOM 1358 N N . ALA A 1 175 ? -8.379 7.146 16.518 1.00 81.56 175 ALA A N 1
ATOM 1359 C CA . ALA A 1 175 ? -6.963 6.816 16.641 1.00 81.56 175 ALA A CA 1
ATOM 1360 C C . ALA A 1 175 ? -6.568 5.629 15.741 1.00 81.56 175 ALA A C 1
ATOM 1362 O O . ALA A 1 175 ? -5.543 5.688 15.060 1.00 81.56 175 ALA A O 1
ATOM 1363 N N . ILE A 1 176 ? -7.400 4.582 15.674 1.00 84.19 176 ILE A N 1
ATOM 1364 C CA . ILE A 1 176 ? -7.185 3.419 14.797 1.00 84.19 176 ILE A CA 1
ATOM 1365 C C . ILE A 1 176 ? -7.205 3.824 13.318 1.00 84.19 176 ILE A C 1
ATOM 1367 O O . ILE A 1 176 ? -6.313 3.424 12.569 1.00 84.19 176 ILE A O 1
ATOM 1371 N N . LEU A 1 177 ? -8.188 4.621 12.886 1.00 86.31 177 LEU A N 1
ATOM 1372 C CA . LEU A 1 177 ? -8.281 5.096 11.498 1.00 86.31 177 LEU A CA 1
ATOM 1373 C C . LEU A 1 177 ? -7.054 5.911 11.091 1.00 86.31 177 LEU A C 1
ATOM 1375 O O . LEU A 1 177 ? -6.504 5.722 10.003 1.00 86.31 177 LEU A O 1
ATOM 1379 N N . SER A 1 178 ? -6.606 6.784 11.987 1.00 82.69 178 SER A N 1
ATOM 1380 C CA . SER A 1 178 ? -5.413 7.596 11.770 1.00 82.69 178 SER A CA 1
ATOM 1381 C C . SER A 1 178 ? -4.154 6.731 11.682 1.00 82.69 178 SER A C 1
ATOM 1383 O O . SER A 1 178 ? -3.334 6.922 10.780 1.00 82.69 178 SER A O 1
ATOM 1385 N N . ALA A 1 179 ? -4.023 5.727 12.556 1.00 83.69 179 ALA A N 1
ATOM 1386 C CA . ALA A 1 179 ? -2.909 4.782 12.519 1.00 83.69 179 ALA A CA 1
ATOM 1387 C C . ALA A 1 179 ? -2.895 3.974 11.213 1.00 83.69 179 ALA A C 1
ATOM 1389 O O . ALA A 1 179 ? -1.853 3.881 10.565 1.00 83.69 179 ALA A O 1
ATOM 1390 N N . TRP A 1 180 ? -4.049 3.457 10.785 1.00 89.12 180 TRP A N 1
ATOM 1391 C CA . TRP A 1 180 ? -4.197 2.745 9.518 1.00 89.12 180 TRP A CA 1
ATOM 1392 C C . TRP A 1 180 ? -3.751 3.600 8.325 1.00 89.12 180 TRP A C 1
ATOM 1394 O O . TRP A 1 180 ? -2.943 3.149 7.507 1.00 89.12 180 TRP A O 1
ATOM 1404 N N . LEU A 1 181 ? -4.225 4.848 8.234 1.00 87.81 181 LEU A N 1
ATOM 1405 C CA . LEU A 1 181 ? -3.896 5.741 7.120 1.00 87.81 181 LEU A CA 1
ATOM 1406 C C . LEU A 1 181 ? -2.396 6.058 7.082 1.00 87.81 181 LEU A C 1
ATOM 1408 O O . LEU A 1 181 ? -1.773 6.035 6.016 1.00 87.81 181 LEU A O 1
ATOM 1412 N N . LYS A 1 182 ? -1.802 6.331 8.247 1.00 83.56 182 LYS A N 1
ATOM 1413 C CA . LYS A 1 182 ? -0.370 6.614 8.390 1.00 83.56 182 LYS A CA 1
ATOM 1414 C C . LYS A 1 182 ? 0.482 5.421 7.961 1.00 83.56 182 LYS A C 1
ATOM 1416 O O . LYS A 1 182 ? 1.368 5.570 7.119 1.00 83.56 182 LYS A O 1
ATOM 1421 N N . LEU A 1 183 ? 0.182 4.236 8.486 1.00 85.88 183 LEU A N 1
ATOM 1422 C CA . LEU A 1 183 ? 0.933 3.015 8.195 1.00 85.88 183 LEU A CA 1
ATOM 1423 C C . LEU A 1 183 ? 0.763 2.568 6.742 1.00 85.88 183 LEU A C 1
ATOM 1425 O O . LEU A 1 183 ? 1.740 2.152 6.123 1.00 85.88 183 LEU A O 1
ATOM 1429 N N . SER A 1 184 ? -0.430 2.733 6.164 1.00 89.88 184 SER A N 1
ATOM 1430 C CA . SER A 1 184 ? -0.677 2.496 4.734 1.00 89.88 184 SER A CA 1
ATOM 1431 C C . SER A 1 184 ? 0.200 3.389 3.855 1.00 89.88 184 SER A C 1
ATOM 1433 O O . SER A 1 184 ? 0.823 2.918 2.904 1.00 89.88 184 SER A O 1
ATOM 1435 N N . ASN A 1 185 ? 0.294 4.681 4.184 1.00 86.81 185 ASN A N 1
ATOM 1436 C CA . ASN A 1 185 ? 1.138 5.619 3.445 1.00 86.81 185 ASN A CA 1
ATOM 1437 C C . ASN A 1 185 ? 2.632 5.321 3.616 1.00 86.81 185 ASN A C 1
ATOM 1439 O O . ASN A 1 185 ? 3.370 5.365 2.633 1.00 86.81 185 ASN A O 1
ATOM 1443 N N . GLN A 1 186 ? 3.082 4.979 4.825 1.00 85.56 186 GLN A N 1
ATOM 1444 C CA . GLN A 1 186 ? 4.471 4.573 5.054 1.00 85.56 186 GLN A CA 1
ATOM 1445 C C . GLN A 1 186 ? 4.811 3.306 4.261 1.00 85.56 186 GLN A C 1
ATOM 1447 O O . GLN A 1 186 ? 5.796 3.298 3.526 1.00 85.56 186 GLN A O 1
ATOM 1452 N N . ALA A 1 187 ? 3.957 2.279 4.314 1.00 90.56 187 ALA A N 1
ATOM 1453 C CA . ALA A 1 187 ? 4.128 1.064 3.524 1.00 90.56 187 ALA A CA 1
ATOM 1454 C C . ALA A 1 187 ? 4.184 1.352 2.019 1.00 90.56 187 ALA A C 1
ATOM 1456 O O . ALA A 1 187 ? 5.022 0.789 1.323 1.00 90.56 187 ALA A O 1
ATOM 1457 N N . LEU A 1 188 ? 3.359 2.275 1.519 1.00 91.50 188 LEU A N 1
ATOM 1458 C CA . LEU A 1 188 ? 3.384 2.698 0.119 1.00 91.50 188 LEU A CA 1
ATOM 1459 C C . LEU A 1 188 ? 4.726 3.330 -0.277 1.00 91.50 188 LEU A C 1
ATOM 1461 O O . LEU A 1 188 ? 5.256 3.020 -1.346 1.00 91.50 188 LEU A O 1
ATOM 1465 N N . LEU A 1 189 ? 5.277 4.209 0.562 1.00 87.56 189 LEU A N 1
ATOM 1466 C CA . LEU A 1 189 ? 6.558 4.868 0.296 1.00 87.56 189 LEU A CA 1
ATOM 1467 C C . LEU A 1 189 ? 7.716 3.873 0.334 1.00 87.56 189 LEU A C 1
ATOM 1469 O O . LEU A 1 189 ? 8.500 3.819 -0.613 1.00 87.56 189 LEU A O 1
ATOM 1473 N N . ILE A 1 190 ? 7.759 3.027 1.363 1.00 88.50 190 ILE A N 1
ATOM 1474 C CA . ILE A 1 190 ? 8.772 1.977 1.508 1.00 88.50 190 ILE A CA 1
ATOM 1475 C C . ILE A 1 190 ? 8.697 1.007 0.337 1.00 88.50 190 ILE A C 1
ATOM 1477 O O . ILE A 1 190 ? 9.716 0.705 -0.269 1.00 88.50 190 ILE A O 1
ATOM 1481 N N . LEU A 1 191 ? 7.497 0.589 -0.060 1.00 92.00 191 LEU A N 1
ATOM 1482 C CA . LEU A 1 191 ? 7.321 -0.304 -1.195 1.00 92.00 191 LEU A CA 1
ATOM 1483 C C . LEU A 1 191 ? 7.769 0.333 -2.519 1.00 92.00 191 LEU A C 1
ATOM 1485 O O . LEU A 1 191 ? 8.396 -0.331 -3.345 1.00 92.00 191 LEU A O 1
ATOM 1489 N N . THR A 1 192 ? 7.471 1.620 -2.715 1.00 91.06 192 THR A N 1
ATOM 1490 C CA . THR A 1 192 ? 7.939 2.381 -3.884 1.00 91.06 192 THR A CA 1
ATOM 1491 C C . THR A 1 192 ? 9.467 2.408 -3.914 1.00 91.06 192 THR A C 1
ATOM 1493 O O . THR A 1 192 ? 10.063 2.075 -4.938 1.00 91.06 192 THR A O 1
ATOM 1496 N N . HIS A 1 193 ? 10.100 2.730 -2.782 1.00 88.25 193 HIS A N 1
ATOM 1497 C CA . HIS A 1 193 ? 11.553 2.724 -2.638 1.00 88.25 193 HIS A CA 1
ATOM 1498 C C . HIS A 1 193 ? 12.144 1.332 -2.895 1.00 88.25 193 HIS A C 1
ATOM 1500 O O . HIS A 1 193 ? 13.076 1.202 -3.682 1.00 88.25 193 HIS A O 1
ATOM 1506 N N . THR A 1 194 ? 11.566 0.280 -2.311 1.00 90.31 194 THR A N 1
ATOM 1507 C CA . THR A 1 194 ? 11.996 -1.107 -2.513 1.00 90.31 194 THR A CA 1
ATOM 1508 C C . THR A 1 194 ? 11.951 -1.516 -3.972 1.00 90.31 194 THR A C 1
ATOM 1510 O O . THR A 1 194 ? 12.887 -2.150 -4.448 1.00 90.31 194 THR A O 1
ATOM 1513 N N . ILE A 1 195 ? 10.901 -1.155 -4.710 1.00 91.62 195 ILE A N 1
ATOM 1514 C CA . ILE A 1 195 ? 10.823 -1.488 -6.135 1.00 91.62 195 ILE A CA 1
ATOM 1515 C C . ILE A 1 195 ? 11.886 -0.725 -6.928 1.00 91.62 195 ILE A C 1
ATOM 1517 O O . ILE A 1 195 ? 12.519 -1.322 -7.798 1.00 91.62 195 ILE A O 1
ATOM 1521 N N . VAL A 1 196 ? 12.128 0.554 -6.619 1.00 89.31 196 VAL A N 1
ATOM 1522 C CA . VAL A 1 196 ? 13.205 1.329 -7.256 1.00 89.31 196 VAL A CA 1
ATOM 1523 C C . VAL A 1 196 ? 14.569 0.708 -6.961 1.00 89.31 196 VAL A C 1
ATOM 1525 O O . VAL A 1 196 ? 15.298 0.384 -7.897 1.00 89.31 196 VAL A O 1
ATOM 1528 N N . GLN A 1 197 ? 14.880 0.449 -5.691 1.00 87.31 197 GLN A N 1
ATOM 1529 C CA . GLN A 1 197 ? 16.108 -0.227 -5.275 1.00 87.31 197 GLN A CA 1
ATOM 1530 C C . GLN A 1 197 ? 16.251 -1.582 -5.979 1.00 87.31 197 GLN A C 1
ATOM 1532 O O . GLN A 1 197 ? 17.319 -1.906 -6.501 1.00 87.31 197 GLN A O 1
ATOM 1537 N N . ALA A 1 198 ? 15.158 -2.342 -6.076 1.00 88.50 198 ALA A N 1
ATOM 1538 C CA . ALA A 1 198 ? 15.157 -3.635 -6.730 1.00 88.50 198 ALA A CA 1
ATOM 1539 C C . ALA A 1 198 ? 15.341 -3.559 -8.249 1.00 88.50 198 ALA A C 1
ATOM 1541 O O . ALA A 1 198 ? 15.911 -4.476 -8.819 1.00 88.50 198 ALA A O 1
ATOM 1542 N N . CYS A 1 199 ? 14.902 -2.487 -8.911 1.00 87.50 199 CYS A N 1
ATOM 1543 C CA . CYS A 1 199 ? 15.158 -2.279 -10.339 1.00 87.50 199 CYS A CA 1
ATOM 1544 C C . CYS A 1 199 ? 16.595 -1.818 -10.621 1.00 87.50 199 CYS A C 1
ATOM 1546 O O . CYS A 1 199 ? 17.113 -2.078 -11.705 1.00 87.50 199 CYS A O 1
ATOM 1548 N N . VAL A 1 200 ? 17.212 -1.085 -9.689 1.00 84.75 200 VAL A N 1
ATOM 1549 C CA . VAL A 1 200 ? 18.501 -0.413 -9.915 1.00 84.75 200 VAL A CA 1
ATOM 1550 C C . VAL A 1 200 ? 19.694 -1.239 -9.439 1.00 84.75 200 VAL A C 1
ATOM 1552 O O . VAL A 1 200 ? 20.733 -1.242 -10.100 1.00 84.75 200 VAL A O 1
ATOM 1555 N N . GLN A 1 201 ? 19.572 -1.887 -8.280 1.00 79.94 201 GLN A N 1
ATOM 1556 C CA . GLN A 1 201 ? 20.690 -2.525 -7.577 1.00 79.94 201 GLN A CA 1
ATOM 1557 C C . GLN A 1 201 ? 20.530 -4.039 -7.431 1.00 79.94 201 GLN A C 1
ATOM 1559 O O . GLN A 1 201 ? 21.533 -4.741 -7.320 1.00 79.94 201 GLN A O 1
ATOM 1564 N N . LEU A 1 202 ? 19.295 -4.549 -7.418 1.00 74.62 202 LEU A N 1
ATOM 1565 C CA . LEU A 1 202 ? 19.025 -5.975 -7.231 1.00 74.62 202 LEU A CA 1
ATOM 1566 C C . LEU A 1 202 ? 18.557 -6.631 -8.529 1.00 74.62 202 LEU A C 1
ATOM 1568 O O . LEU A 1 202 ? 18.141 -5.986 -9.487 1.00 74.62 202 LEU A O 1
ATOM 1572 N N . ASP A 1 203 ? 18.605 -7.958 -8.538 1.00 78.19 203 ASP A N 1
ATOM 1573 C CA . ASP A 1 203 ? 17.947 -8.756 -9.558 1.00 78.19 203 ASP A CA 1
ATOM 1574 C C . ASP A 1 203 ? 16.497 -9.031 -9.131 1.00 78.19 203 ASP A C 1
ATOM 1576 O O . ASP A 1 203 ? 16.231 -9.883 -8.277 1.00 78.19 203 ASP A O 1
ATOM 1580 N N . LEU A 1 204 ? 15.542 -8.317 -9.738 1.00 84.44 204 LEU A N 1
ATOM 1581 C CA . LEU A 1 204 ? 14.111 -8.569 -9.541 1.00 84.44 204 LEU A CA 1
ATOM 1582 C C . LEU A 1 204 ? 13.725 -10.031 -9.820 1.00 84.44 204 LEU A C 1
ATOM 1584 O O . LEU A 1 204 ? 12.770 -10.521 -9.214 1.00 84.44 204 LEU A O 1
ATOM 1588 N N . GLU A 1 205 ? 14.439 -10.748 -10.696 1.00 85.81 205 GLU A N 1
ATOM 1589 C CA . GLU A 1 205 ? 14.166 -12.169 -10.929 1.00 85.81 205 GLU A CA 1
ATOM 1590 C C . GLU A 1 205 ? 14.513 -13.034 -9.715 1.00 85.81 205 GLU A C 1
ATOM 1592 O O . GLU A 1 205 ? 13.815 -14.010 -9.449 1.00 85.81 205 GLU A O 1
ATOM 1597 N N . SER A 1 206 ? 15.519 -12.667 -8.923 1.00 87.19 206 SER A N 1
ATOM 1598 C CA . SER A 1 206 ? 15.855 -13.386 -7.690 1.00 87.19 206 SER A CA 1
ATOM 1599 C C . SER A 1 206 ? 14.740 -13.268 -6.643 1.00 87.19 206 SER A C 1
ATOM 1601 O O . SER A 1 206 ? 14.324 -14.279 -6.075 1.00 87.19 206 SER A O 1
ATOM 1603 N N . LEU A 1 207 ? 14.165 -12.071 -6.469 1.00 88.31 207 LEU A N 1
ATOM 1604 C CA . LEU A 1 207 ? 12.972 -11.875 -5.630 1.00 88.31 207 LEU A CA 1
ATOM 1605 C C . LEU A 1 207 ? 11.759 -12.635 -6.181 1.00 88.31 207 LEU A C 1
ATOM 1607 O O . LEU A 1 207 ? 11.023 -13.277 -5.431 1.00 88.31 207 LEU A O 1
ATOM 1611 N N . ARG A 1 208 ? 11.558 -12.611 -7.504 1.00 88.12 208 ARG A N 1
ATOM 1612 C CA . ARG A 1 208 ? 10.473 -13.361 -8.155 1.00 88.12 208 ARG A CA 1
ATOM 1613 C C . ARG A 1 208 ? 10.603 -14.864 -7.963 1.00 88.12 208 ARG A C 1
ATOM 1615 O O . ARG A 1 208 ? 9.579 -15.514 -7.802 1.00 88.12 208 ARG A O 1
ATOM 1622 N N . ARG A 1 209 ? 11.816 -15.420 -8.006 1.00 89.19 209 ARG A N 1
ATOM 1623 C CA . ARG A 1 209 ? 12.054 -16.853 -7.780 1.00 89.19 209 ARG A CA 1
ATOM 1624 C C . ARG A 1 209 ? 11.687 -17.253 -6.359 1.00 89.19 209 ARG A C 1
ATOM 1626 O O . ARG A 1 209 ? 11.023 -18.267 -6.189 1.00 89.19 209 ARG A O 1
ATOM 1633 N N . GLU A 1 210 ? 12.047 -16.436 -5.372 1.00 88.62 210 GLU A N 1
ATOM 1634 C CA . GLU A 1 210 ? 11.677 -16.675 -3.973 1.00 88.62 210 GLU A CA 1
ATOM 1635 C C . GLU A 1 210 ? 10.149 -16.627 -3.767 1.00 88.62 210 GLU A C 1
ATOM 1637 O O . GLU A 1 210 ? 9.570 -17.506 -3.137 1.00 88.62 210 GLU A O 1
ATOM 1642 N N . ILE A 1 211 ? 9.472 -15.652 -4.384 1.00 87.69 211 ILE A N 1
ATOM 1643 C CA . ILE A 1 211 ? 8.002 -15.481 -4.353 1.00 87.69 211 ILE A CA 1
ATOM 1644 C C . ILE A 1 211 ? 7.263 -16.488 -5.264 1.00 87.69 211 ILE A C 1
ATOM 1646 O O . ILE A 1 211 ? 6.032 -16.636 -5.219 1.00 87.69 211 ILE A O 1
ATOM 1650 N N . GLY A 1 212 ? 8.003 -17.145 -6.155 1.00 79.12 212 GLY A N 1
ATOM 1651 C CA . GLY A 1 212 ? 7.482 -17.917 -7.275 1.00 79.12 212 GLY A CA 1
ATOM 1652 C C . GLY A 1 212 ? 6.620 -19.094 -6.844 1.00 79.12 212 GLY A C 1
ATOM 1653 O O . GLY A 1 212 ? 5.668 -19.410 -7.556 1.00 79.12 212 GLY A O 1
ATOM 1654 N N . ASP A 1 213 ? 6.891 -19.675 -5.672 1.00 78.81 213 ASP A N 1
ATOM 1655 C CA . ASP A 1 213 ? 6.091 -20.755 -5.099 1.00 78.81 213 ASP A CA 1
ATOM 1656 C C . ASP A 1 213 ? 4.750 -20.217 -4.556 1.00 78.81 213 ASP A C 1
ATOM 1658 O O . ASP A 1 213 ? 4.719 -19.516 -3.538 1.00 78.81 213 ASP A O 1
ATOM 1662 N N . PRO A 1 214 ? 3.604 -20.552 -5.185 1.00 72.38 214 PRO A N 1
ATOM 1663 C CA . PRO A 1 214 ? 2.294 -20.115 -4.714 1.00 72.38 214 PRO A CA 1
ATOM 1664 C C . PRO A 1 214 ? 1.973 -20.598 -3.294 1.00 72.38 214 PRO A C 1
ATOM 1666 O O . PRO A 1 214 ? 1.203 -19.937 -2.598 1.00 72.38 214 PRO A O 1
ATOM 1669 N N . LYS A 1 215 ? 2.575 -21.709 -2.838 1.00 72.06 215 LYS A N 1
ATOM 1670 C CA . LYS A 1 215 ? 2.387 -22.238 -1.476 1.00 72.06 215 LYS A CA 1
ATOM 1671 C C . LYS A 1 215 ? 2.954 -21.296 -0.411 1.00 72.06 215 LYS A C 1
ATOM 1673 O O . LYS A 1 215 ? 2.466 -21.281 0.719 1.00 72.06 215 LYS A O 1
ATOM 1678 N N . LEU A 1 216 ? 3.934 -20.468 -0.783 1.00 72.38 216 LEU A N 1
ATOM 1679 C CA . LEU A 1 216 ? 4.556 -19.476 0.094 1.00 72.38 216 LEU A CA 1
ATOM 1680 C C . LEU A 1 216 ? 3.788 -18.144 0.151 1.00 72.38 216 LEU A C 1
ATOM 1682 O O . LEU A 1 216 ? 4.159 -17.264 0.921 1.00 72.38 216 LEU A O 1
ATOM 1686 N N . ARG A 1 217 ? 2.685 -17.985 -0.597 1.00 74.62 217 ARG A N 1
ATOM 1687 C CA . ARG A 1 217 ? 1.829 -16.775 -0.557 1.00 74.62 217 ARG A CA 1
ATOM 1688 C C . ARG A 1 217 ? 0.775 -16.803 0.553 1.00 74.62 217 ARG A C 1
ATOM 1690 O O . ARG A 1 217 ? -0.158 -16.004 0.560 1.00 74.62 217 ARG A O 1
ATOM 1697 N N . THR A 1 218 ? 0.922 -17.729 1.491 1.00 76.38 218 THR A N 1
ATOM 1698 C CA . THR A 1 218 ? 0.198 -17.743 2.764 1.00 76.38 218 THR A CA 1
ATOM 1699 C C . THR A 1 218 ? 0.906 -16.841 3.770 1.00 76.38 218 THR A C 1
ATOM 1701 O O . THR A 1 218 ? 2.094 -16.567 3.622 1.00 76.38 218 THR A O 1
ATOM 1704 N N . TYR A 1 219 ? 0.215 -16.400 4.823 1.00 68.44 219 TYR A N 1
ATOM 1705 C CA . TYR A 1 219 ? 0.831 -15.566 5.861 1.00 68.44 219 TYR A CA 1
ATOM 1706 C C . TYR A 1 219 ? 2.114 -16.199 6.437 1.00 68.44 219 TYR A C 1
ATOM 1708 O O . TYR A 1 219 ? 3.167 -15.563 6.476 1.00 68.44 219 TYR A O 1
ATOM 1716 N N . GLY A 1 220 ? 2.052 -17.483 6.812 1.00 71.88 220 GLY A N 1
ATOM 1717 C CA . GLY A 1 220 ? 3.218 -18.227 7.299 1.00 71.88 220 GLY A CA 1
ATOM 1718 C C . GLY A 1 220 ? 4.318 -18.376 6.243 1.00 71.88 220 GLY A C 1
ATOM 1719 O O . GLY A 1 220 ? 5.499 -18.293 6.568 1.00 71.88 220 GLY A O 1
ATOM 1720 N N . GLY A 1 221 ? 3.942 -18.521 4.970 1.00 80.12 221 GLY A N 1
ATOM 1721 C CA . GLY A 1 221 ? 4.877 -18.558 3.848 1.00 80.12 221 GLY A CA 1
ATOM 1722 C C . GLY A 1 221 ? 5.628 -17.241 3.638 1.00 80.12 221 GLY A C 1
ATOM 1723 O O . GLY A 1 221 ? 6.844 -17.265 3.473 1.00 80.12 221 GLY A O 1
ATOM 1724 N N . LEU A 1 222 ? 4.946 -16.093 3.745 1.00 82.62 222 LEU A N 1
ATOM 1725 C CA . LEU A 1 222 ? 5.549 -14.760 3.584 1.00 82.62 222 LEU A CA 1
ATOM 1726 C C . LEU A 1 222 ? 6.596 -14.439 4.662 1.00 82.62 222 LEU A C 1
ATOM 1728 O O . LEU A 1 222 ? 7.508 -13.633 4.444 1.00 82.62 222 LEU A O 1
ATOM 1732 N N . ASN A 1 223 ? 6.488 -15.070 5.830 1.00 79.06 223 ASN A N 1
ATOM 1733 C CA . ASN A 1 223 ? 7.489 -14.953 6.888 1.00 79.06 223 ASN A CA 1
ATOM 1734 C C . ASN A 1 223 ? 8.767 -15.734 6.580 1.00 79.06 223 ASN A C 1
ATOM 1736 O O . ASN A 1 223 ? 9.835 -15.344 7.042 1.00 79.06 223 ASN A O 1
ATOM 1740 N N . ASN A 1 224 ? 8.677 -16.750 5.723 1.00 83.62 224 ASN A N 1
ATOM 1741 C CA . ASN A 1 224 ? 9.791 -17.599 5.312 1.00 83.62 224 ASN A CA 1
ATOM 1742 C C . ASN A 1 224 ? 10.455 -17.136 4.002 1.00 83.62 224 ASN A C 1
ATOM 1744 O O . ASN A 1 224 ? 11.114 -17.936 3.344 1.00 83.62 224 ASN A O 1
ATOM 1748 N N . LEU A 1 225 ? 10.291 -15.862 3.620 1.00 88.00 225 LEU A N 1
ATOM 1749 C CA . LEU A 1 225 ? 10.941 -15.239 2.457 1.00 88.00 225 LEU A CA 1
ATOM 1750 C C . LEU A 1 225 ? 12.128 -14.365 2.920 1.00 88.00 225 LEU A C 1
ATOM 1752 O O . LEU A 1 225 ? 11.954 -13.153 3.108 1.00 88.00 225 LEU A O 1
ATOM 1756 N N . PRO A 1 226 ? 13.310 -14.950 3.204 1.00 89.25 226 PRO A N 1
ATOM 1757 C CA . PRO A 1 226 ? 14.448 -14.229 3.769 1.00 89.25 226 PRO A CA 1
ATOM 1758 C C . PRO A 1 226 ? 15.003 -13.123 2.865 1.00 89.25 226 PRO A C 1
ATOM 1760 O O . PRO A 1 226 ? 15.373 -12.066 3.380 1.00 89.25 226 PRO A O 1
ATOM 1763 N N . LEU A 1 227 ? 15.066 -13.324 1.545 1.00 89.56 227 LEU A N 1
ATOM 1764 C CA . LEU A 1 227 ? 15.576 -12.315 0.614 1.00 89.56 227 LEU A CA 1
ATOM 1765 C C . LEU A 1 227 ? 14.613 -11.128 0.553 1.00 89.56 227 LEU A C 1
ATOM 1767 O O . LEU A 1 227 ? 15.042 -9.991 0.748 1.00 89.56 227 LEU A O 1
ATOM 1771 N N . LEU A 1 228 ? 13.316 -11.382 0.362 1.00 90.25 228 LEU A N 1
ATOM 1772 C CA . LEU A 1 228 ? 12.287 -10.343 0.390 1.00 90.25 228 LEU A CA 1
ATOM 1773 C C . LEU A 1 228 ? 12.301 -9.564 1.708 1.00 90.25 228 LEU A C 1
ATOM 1775 O O . LEU A 1 228 ? 12.232 -8.337 1.702 1.00 90.25 228 LEU A O 1
ATOM 1779 N N . HIS A 1 229 ? 12.396 -10.267 2.838 1.00 90.75 229 HIS A N 1
ATOM 1780 C CA . HIS A 1 229 ? 12.438 -9.627 4.146 1.00 90.75 229 HIS A CA 1
ATOM 1781 C C . HIS A 1 229 ? 13.672 -8.738 4.298 1.00 90.75 229 HIS A C 1
ATOM 1783 O O . HIS A 1 229 ? 13.521 -7.574 4.653 1.00 90.75 229 HIS A O 1
ATOM 1789 N N . ARG A 1 230 ? 14.864 -9.242 3.958 1.00 90.06 230 ARG A N 1
ATOM 1790 C CA . ARG A 1 230 ? 16.107 -8.466 4.014 1.00 90.06 230 ARG A CA 1
ATOM 1791 C C . ARG A 1 230 ? 16.041 -7.211 3.147 1.00 90.06 230 ARG A C 1
ATOM 1793 O O . ARG A 1 230 ? 16.425 -6.147 3.614 1.00 90.06 230 ARG A O 1
ATOM 1800 N N . VAL A 1 231 ? 15.555 -7.329 1.912 1.00 90.62 231 VAL A N 1
ATOM 1801 C CA . VAL A 1 231 ? 15.448 -6.190 0.987 1.00 90.62 231 VAL A CA 1
ATOM 1802 C C . VAL A 1 231 ? 14.492 -5.127 1.531 1.00 90.62 231 VAL A C 1
ATOM 1804 O O . VAL A 1 231 ? 14.798 -3.940 1.471 1.00 90.62 231 VAL A O 1
ATOM 1807 N N . LEU A 1 232 ? 13.352 -5.541 2.089 1.00 90.88 232 LEU A N 1
ATOM 1808 C CA . LEU A 1 232 ? 12.403 -4.615 2.705 1.00 90.88 232 LEU A CA 1
ATOM 1809 C C . LEU A 1 232 ? 12.980 -3.934 3.949 1.00 90.88 232 LEU A C 1
ATOM 1811 O O . LEU A 1 232 ? 12.761 -2.741 4.127 1.00 90.88 232 LEU A O 1
ATOM 1815 N N . GLU A 1 233 ? 13.715 -4.668 4.785 1.00 89.00 233 GLU A N 1
ATOM 1816 C CA . GLU A 1 233 ? 14.380 -4.100 5.961 1.00 89.00 233 GLU A CA 1
ATOM 1817 C C . GLU A 1 233 ? 15.457 -3.089 5.559 1.00 89.00 233 GLU A C 1
ATOM 1819 O O . GLU A 1 233 ? 15.508 -1.992 6.099 1.00 89.00 233 GLU A O 1
ATOM 1824 N N . GLU A 1 234 ? 16.270 -3.407 4.553 1.00 87.56 234 GLU A N 1
ATOM 1825 C CA . GLU A 1 234 ? 17.281 -2.484 4.034 1.00 87.56 234 GLU A CA 1
ATOM 1826 C C . GLU A 1 234 ? 16.644 -1.226 3.423 1.00 87.56 234 GLU A C 1
ATOM 1828 O O . GLU A 1 234 ? 17.085 -0.110 3.689 1.00 87.56 234 GLU A O 1
ATOM 1833 N N . SER A 1 235 ? 15.558 -1.378 2.657 1.00 86.12 235 SER A N 1
ATOM 1834 C CA . SER A 1 235 ? 14.784 -0.241 2.146 1.00 86.12 235 SER A CA 1
ATOM 1835 C C . SER A 1 235 ? 14.184 0.616 3.259 1.00 86.12 235 SER A C 1
ATOM 1837 O O . SER A 1 235 ? 14.105 1.832 3.108 1.00 86.12 235 SER A O 1
ATOM 1839 N N . LEU A 1 236 ? 13.737 -0.008 4.348 1.00 83.31 236 LEU A N 1
ATOM 1840 C CA . LEU A 1 236 ? 13.158 0.675 5.496 1.00 83.31 236 LEU A CA 1
ATOM 1841 C C . LEU A 1 236 ? 14.207 1.528 6.220 1.00 83.31 236 LEU A C 1
ATOM 1843 O O . LEU A 1 236 ? 13.944 2.699 6.482 1.00 83.31 236 LEU A O 1
ATOM 1847 N N . GLU A 1 237 ? 15.380 0.959 6.511 1.00 82.19 237 GLU A N 1
ATOM 1848 C CA . GLU A 1 237 ? 16.485 1.682 7.157 1.00 82.19 237 GLU A CA 1
ATOM 1849 C C . GLU A 1 237 ? 16.964 2.845 6.279 1.00 82.19 237 GLU A C 1
ATOM 1851 O O . GLU A 1 237 ? 16.988 3.987 6.734 1.00 82.19 237 GLU A O 1
ATOM 1856 N N . ASN A 1 238 ? 17.205 2.594 4.986 1.00 78.81 238 ASN A N 1
ATOM 1857 C CA . ASN A 1 238 ? 17.609 3.638 4.039 1.00 78.81 238 ASN A CA 1
ATOM 1858 C C . ASN A 1 238 ? 16.577 4.775 3.962 1.00 78.81 238 ASN A C 1
ATOM 1860 O O . ASN A 1 238 ? 16.936 5.949 3.915 1.00 78.81 238 ASN A O 1
ATOM 1864 N N . TYR A 1 239 ? 15.284 4.440 3.961 1.00 73.62 239 TYR A N 1
ATOM 1865 C CA . TYR A 1 239 ? 14.214 5.432 3.947 1.00 73.62 239 TYR A CA 1
ATOM 1866 C C . TYR A 1 239 ? 14.193 6.285 5.225 1.00 73.62 239 TYR A C 1
ATOM 1868 O O . TYR A 1 239 ? 14.020 7.502 5.147 1.00 73.62 239 TYR A O 1
ATOM 1876 N N . PHE A 1 240 ? 14.382 5.676 6.399 1.00 72.38 240 PHE A N 1
ATOM 1877 C CA . PHE A 1 240 ? 14.435 6.425 7.654 1.00 72.38 240 PHE A CA 1
ATOM 1878 C C . PHE A 1 240 ? 15.674 7.308 7.764 1.00 72.38 240 PHE A C 1
ATOM 1880 O O . PHE A 1 240 ? 15.563 8.415 8.288 1.00 72.38 240 PHE A O 1
ATOM 1887 N N . ASP A 1 241 ? 16.817 6.869 7.246 1.00 70.06 241 ASP A N 1
ATOM 1888 C CA . ASP A 1 241 ? 18.021 7.696 7.207 1.00 70.06 241 ASP A CA 1
ATOM 1889 C C . ASP A 1 241 ? 17.821 8.930 6.316 1.00 70.06 241 ASP A C 1
ATOM 1891 O O . ASP A 1 241 ? 18.124 10.044 6.746 1.00 70.06 241 ASP A O 1
ATOM 1895 N N . ILE A 1 242 ? 17.185 8.772 5.146 1.00 67.75 242 ILE A N 1
ATOM 1896 C CA . ILE A 1 242 ? 16.814 9.905 4.278 1.00 67.75 242 ILE A CA 1
ATOM 1897 C C . ILE A 1 242 ? 15.907 10.891 5.023 1.00 67.75 242 ILE A C 1
ATOM 1899 O O . ILE A 1 242 ? 16.165 12.091 5.003 1.00 67.75 242 ILE A O 1
ATOM 1903 N N . LEU A 1 243 ? 14.865 10.406 5.708 1.00 64.94 243 LEU A N 1
ATOM 1904 C CA . LEU A 1 243 ? 13.966 11.280 6.471 1.00 64.94 243 LEU A CA 1
ATOM 1905 C C . LEU A 1 243 ? 14.699 12.047 7.580 1.00 64.94 243 LEU A C 1
ATOM 1907 O O . LEU A 1 243 ? 14.468 13.240 7.756 1.00 64.94 243 LEU A O 1
ATOM 1911 N N . ARG A 1 244 ? 15.600 11.380 8.310 1.00 66.56 244 ARG A N 1
ATOM 1912 C CA . ARG A 1 244 ? 16.380 12.008 9.389 1.00 66.56 244 ARG A CA 1
ATOM 1913 C C . ARG A 1 244 ? 17.316 13.091 8.870 1.00 66.56 244 ARG A C 1
ATOM 1915 O O . ARG A 1 244 ? 17.551 14.068 9.579 1.00 66.56 244 ARG A O 1
ATOM 1922 N N . ASP A 1 245 ? 17.863 12.915 7.675 1.00 61.53 245 ASP A N 1
ATOM 1923 C CA . ASP A 1 245 ? 18.750 13.898 7.061 1.00 61.53 245 ASP A CA 1
ATOM 1924 C C . ASP A 1 245 ? 17.981 15.094 6.486 1.00 61.53 245 ASP A C 1
ATOM 1926 O O . ASP A 1 245 ? 18.435 16.228 6.651 1.00 61.53 245 ASP A O 1
ATOM 1930 N N . VAL A 1 246 ? 16.794 14.874 5.909 1.00 61.16 246 VAL A N 1
ATOM 1931 C CA . VAL A 1 246 ? 15.890 15.954 5.468 1.00 61.16 246 VAL A CA 1
ATOM 1932 C C . VAL A 1 246 ? 15.467 16.822 6.656 1.00 61.16 246 VAL A C 1
ATOM 1934 O O . VAL A 1 246 ? 15.640 18.038 6.609 1.00 61.16 246 VAL A O 1
ATOM 1937 N N . ASP A 1 247 ? 15.043 16.215 7.770 1.00 55.72 247 ASP A N 1
ATOM 1938 C CA . ASP A 1 247 ? 14.677 16.946 8.995 1.00 55.72 247 ASP A CA 1
ATOM 1939 C C . ASP A 1 247 ? 15.845 17.773 9.573 1.00 55.72 247 ASP A C 1
ATOM 1941 O O . ASP A 1 247 ? 15.636 18.798 10.224 1.00 55.72 247 ASP A O 1
ATOM 1945 N N . ARG A 1 248 ? 17.094 17.342 9.346 1.00 54.78 248 ARG A N 1
ATOM 1946 C CA . ARG A 1 248 ? 18.302 18.063 9.787 1.00 54.78 248 ARG A CA 1
ATOM 1947 C C . ARG A 1 248 ? 18.691 19.212 8.863 1.00 54.78 248 ARG A C 1
ATOM 1949 O O . ARG A 1 248 ? 19.281 20.179 9.344 1.00 54.78 248 ARG A O 1
ATOM 1956 N N . GLN A 1 249 ? 18.425 19.097 7.564 1.00 48.81 249 GLN A N 1
ATOM 1957 C CA . GLN A 1 249 ? 18.782 20.114 6.572 1.00 48.81 249 GLN A CA 1
ATOM 1958 C C . GLN A 1 249 ? 17.681 21.165 6.374 1.00 48.81 249 GLN A C 1
ATOM 1960 O O . GLN A 1 249 ? 17.990 22.323 6.094 1.00 48.81 249 GLN A O 1
ATOM 1965 N N . GLU A 1 250 ? 16.414 20.804 6.579 1.00 45.78 250 GLU A N 1
ATOM 1966 C CA . GLU A 1 250 ? 15.251 21.653 6.319 1.00 45.78 250 GLU A CA 1
ATOM 1967 C C . GLU A 1 250 ? 14.489 22.020 7.604 1.00 45.78 250 GLU A C 1
ATOM 1969 O O . GLU A 1 250 ? 13.285 21.806 7.719 1.00 45.78 250 GLU A O 1
ATOM 1974 N N . ALA A 1 251 ? 15.138 22.744 8.526 1.00 38.75 251 ALA A N 1
ATOM 1975 C CA . ALA A 1 251 ? 14.435 23.507 9.575 1.00 38.75 251 ALA A CA 1
ATOM 1976 C C . ALA A 1 251 ? 13.493 24.612 9.014 1.00 38.75 251 ALA A C 1
ATOM 1978 O O . ALA A 1 251 ? 12.925 25.401 9.769 1.00 38.75 251 ALA A O 1
ATOM 1979 N N . THR A 1 252 ? 13.322 24.684 7.690 1.00 37.28 252 THR A N 1
ATOM 1980 C CA . THR A 1 252 ? 12.503 25.657 6.955 1.00 37.28 252 THR A CA 1
ATOM 1981 C C . THR A 1 252 ? 11.612 25.055 5.859 1.00 37.28 252 THR A C 1
ATOM 1983 O O . THR A 1 252 ? 10.817 25.800 5.291 1.00 37.28 252 THR A O 1
ATOM 1986 N N . VAL A 1 253 ? 11.654 23.742 5.586 1.00 37.28 253 VAL A N 1
ATOM 1987 C CA . VAL A 1 253 ? 10.730 23.079 4.634 1.00 37.28 253 VAL A CA 1
ATOM 1988 C C . VAL A 1 253 ? 10.018 21.912 5.323 1.00 37.28 253 VAL A C 1
ATOM 1990 O O . VAL A 1 253 ? 9.926 20.781 4.862 1.00 37.28 253 VAL A O 1
ATOM 1993 N N . ALA A 1 254 ? 9.424 22.246 6.463 1.00 39.81 254 ALA A N 1
ATOM 1994 C CA . ALA A 1 254 ? 8.194 21.622 6.916 1.00 39.81 254 ALA A CA 1
ATOM 1995 C C . ALA A 1 254 ? 7.224 21.472 5.726 1.00 39.81 254 ALA A C 1
ATOM 1997 O O . ALA A 1 254 ? 7.072 22.429 4.968 1.00 39.81 254 ALA A O 1
ATOM 1998 N N . ASN A 1 255 ? 6.575 20.309 5.553 1.00 43.56 255 ASN A N 1
ATOM 1999 C CA . ASN A 1 255 ? 5.111 20.210 5.331 1.00 43.56 255 ASN A CA 1
ATOM 2000 C C . ASN A 1 255 ? 4.622 18.891 4.700 1.00 43.56 255 ASN A C 1
ATOM 2002 O O . ASN A 1 255 ? 3.436 18.594 4.824 1.00 43.56 255 ASN A O 1
ATOM 2006 N N . SER A 1 256 ? 5.466 18.057 4.081 1.00 36.69 256 SER A N 1
ATOM 2007 C CA . SER A 1 256 ? 5.044 16.703 3.647 1.00 36.69 256 SER A CA 1
ATOM 2008 C C . SER A 1 256 ? 5.415 15.616 4.666 1.00 36.69 256 SER A C 1
ATOM 2010 O O . SER A 1 256 ? 4.629 14.696 4.896 1.00 36.69 256 SER A O 1
ATOM 2012 N N . ALA A 1 257 ? 6.554 15.771 5.351 1.00 36.34 257 ALA A N 1
ATOM 2013 C CA . ALA A 1 257 ? 6.959 14.945 6.492 1.00 36.34 257 ALA A CA 1
ATOM 2014 C C . ALA A 1 257 ? 6.132 15.233 7.765 1.00 36.34 257 ALA A C 1
ATOM 2016 O O . ALA A 1 257 ? 5.865 14.321 8.549 1.00 36.34 257 ALA A O 1
ATOM 2017 N N . ASN A 1 258 ? 5.621 16.461 7.925 1.00 38.25 258 ASN A N 1
ATOM 2018 C CA . ASN A 1 258 ? 4.860 16.874 9.113 1.00 38.25 258 ASN A CA 1
ATOM 2019 C C . ASN A 1 258 ? 3.533 16.125 9.284 1.00 38.25 258 ASN A C 1
ATOM 2021 O O . ASN A 1 258 ? 3.133 15.859 10.412 1.00 38.25 258 ASN A O 1
ATOM 2025 N N . PHE A 1 259 ? 2.889 15.680 8.198 1.00 37.88 259 PHE A N 1
ATOM 2026 C CA . PHE A 1 259 ? 1.679 14.850 8.307 1.00 37.88 259 PHE A CA 1
ATOM 2027 C C . PHE A 1 259 ? 1.964 13.480 8.954 1.00 37.88 259 PHE A C 1
ATOM 2029 O O . PHE A 1 259 ? 1.070 12.843 9.508 1.00 37.88 259 PHE A O 1
ATOM 2036 N N . LEU A 1 260 ? 3.218 13.014 8.907 1.00 39.94 260 LEU A N 1
ATOM 2037 C CA . LEU A 1 260 ? 3.659 11.793 9.579 1.00 39.94 260 LEU A CA 1
ATOM 2038 C C . LEU A 1 260 ? 4.249 12.062 10.976 1.00 39.94 260 LEU A C 1
ATOM 2040 O O . LEU A 1 260 ? 4.290 11.121 11.771 1.00 39.94 260 LEU A O 1
ATOM 2044 N N . GLN A 1 261 ? 4.675 13.287 11.302 1.00 36.34 261 GLN A N 1
ATOM 2045 C CA . GLN A 1 261 ? 5.234 13.639 12.618 1.00 36.34 261 GLN A CA 1
ATOM 2046 C C . GLN A 1 261 ? 4.191 14.148 13.626 1.00 36.34 261 GLN A C 1
ATOM 2048 O O . GLN A 1 261 ? 4.281 13.771 14.792 1.00 36.34 261 GLN A O 1
ATOM 2053 N N . ASP A 1 262 ? 3.147 14.867 13.203 1.00 39.19 262 ASP A N 1
ATOM 2054 C CA . ASP A 1 262 ? 2.114 15.433 14.096 1.00 39.19 262 ASP A CA 1
ATOM 2055 C C . ASP A 1 262 ? 1.032 14.421 14.529 1.00 39.19 262 ASP A C 1
ATOM 2057 O O . ASP A 1 262 ? -0.161 14.712 14.594 1.00 39.19 262 ASP A O 1
ATOM 2061 N N . PHE A 1 263 ? 1.440 13.194 14.866 1.00 42.94 263 PHE A N 1
ATOM 2062 C CA . PHE A 1 263 ? 0.573 12.251 15.575 1.00 42.94 263 PHE A CA 1
ATOM 2063 C C . PHE A 1 263 ? 0.963 12.213 17.049 1.00 42.94 263 PHE A C 1
ATOM 2065 O O . PHE A 1 263 ? 1.542 11.237 17.526 1.00 42.94 263 PHE A O 1
ATOM 2072 N N . SER A 1 264 ? 0.624 13.276 17.778 1.00 40.66 264 SER A N 1
ATOM 2073 C CA . SER A 1 264 ? 0.299 13.064 19.184 1.00 40.66 264 SER A CA 1
ATOM 2074 C C . SER A 1 264 ? -1.058 12.358 19.196 1.00 40.66 264 SER A C 1
ATOM 2076 O O . SER A 1 264 ? -2.015 12.930 18.665 1.00 40.66 264 SER A O 1
ATOM 2078 N N . PRO A 1 265 ? -1.188 11.129 19.737 1.00 40.72 265 PRO A N 1
ATOM 2079 C CA . PRO A 1 265 ? -2.518 10.617 20.045 1.00 40.72 265 PRO A CA 1
ATOM 2080 C C . PRO A 1 265 ? -3.245 11.698 20.865 1.00 40.72 265 PRO A C 1
ATOM 2082 O O . PRO A 1 265 ? -2.574 12.424 21.610 1.00 40.72 265 PRO A O 1
ATOM 2085 N N . PRO A 1 266 ? -4.573 11.881 20.708 1.00 43.72 266 PRO A N 1
ATOM 2086 C CA . PRO A 1 266 ? -5.293 12.901 21.465 1.00 43.72 266 PRO A CA 1
ATOM 2087 C C . PRO A 1 266 ? -4.873 12.792 22.929 1.00 43.72 266 PRO A C 1
ATOM 2089 O O . PRO A 1 266 ? -4.835 11.675 23.441 1.00 43.72 266 PRO A O 1
ATOM 2092 N N . HIS A 1 267 ? -4.518 13.913 23.574 1.00 45.16 267 HIS A N 1
ATOM 2093 C CA . HIS A 1 267 ? -3.830 13.977 24.882 1.00 45.16 267 HIS A CA 1
ATOM 2094 C C . HIS A 1 267 ? -4.485 13.162 26.023 1.00 45.16 267 HIS A C 1
ATOM 2096 O O . HIS A 1 267 ? -3.942 13.054 27.117 1.00 45.16 267 HIS A O 1
ATOM 2102 N N . HIS A 1 268 ? -5.664 12.601 25.776 1.00 43.72 268 HIS A N 1
ATOM 2103 C CA . HIS A 1 268 ? -6.465 11.759 26.656 1.00 43.72 268 HIS A CA 1
ATOM 2104 C C . HIS A 1 268 ? -6.155 10.256 26.531 1.00 43.72 268 HIS A C 1
ATOM 2106 O O . HIS A 1 268 ? -6.589 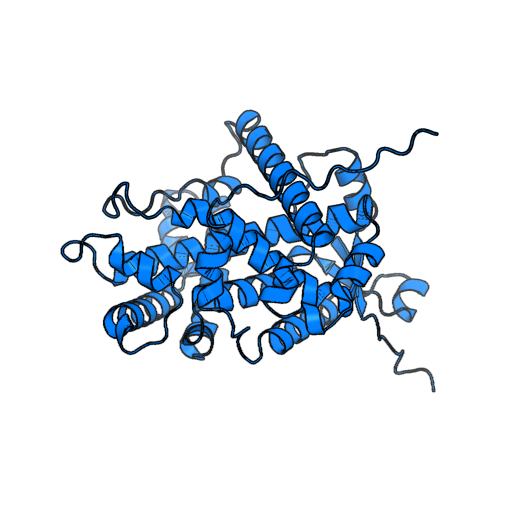9.470 27.369 1.00 43.72 268 HIS A O 1
ATOM 2112 N N . ILE A 1 269 ? -5.425 9.837 25.497 1.00 44.78 269 ILE A N 1
ATOM 2113 C CA . ILE A 1 269 ? -4.921 8.475 25.350 1.00 44.78 269 ILE A CA 1
ATOM 2114 C C . ILE A 1 269 ? -3.516 8.482 25.961 1.00 44.78 269 ILE A C 1
ATOM 2116 O O . ILE A 1 269 ? -2.572 8.946 25.330 1.00 44.78 269 ILE A O 1
ATOM 2120 N N . GLY A 1 270 ? -3.411 8.074 27.229 1.00 43.81 270 GLY A N 1
ATOM 2121 C CA . GLY A 1 270 ? -2.190 8.213 28.032 1.00 43.81 270 GLY A CA 1
ATOM 2122 C C . GLY A 1 270 ? -0.935 7.551 27.440 1.00 43.81 270 GLY A C 1
ATOM 2123 O O . GLY A 1 270 ? -0.990 6.850 26.434 1.00 43.81 270 GLY A O 1
ATOM 2124 N N . GLU A 1 271 ? 0.198 7.713 28.131 1.00 45.66 271 GLU A N 1
ATOM 2125 C CA . GLU A 1 271 ? 1.535 7.193 27.760 1.00 45.66 271 GLU A CA 1
ATOM 2126 C C . GLU A 1 271 ? 1.594 5.668 27.514 1.00 45.66 271 GLU A C 1
ATOM 2128 O O . GLU A 1 271 ? 2.567 5.160 26.963 1.00 45.66 271 GLU A O 1
ATOM 2133 N N . ASN A 1 272 ? 0.526 4.946 27.869 1.00 43.31 272 ASN A N 1
ATOM 2134 C CA . ASN A 1 272 ? 0.331 3.515 27.648 1.00 43.31 272 ASN A CA 1
ATOM 2135 C C . ASN A 1 272 ? -0.450 3.178 26.363 1.00 43.31 272 ASN A C 1
ATOM 2137 O O . ASN A 1 272 ? -0.848 2.019 26.209 1.00 43.31 272 ASN A O 1
ATOM 2141 N N . TRP A 1 273 ? -0.700 4.134 25.446 1.00 45.09 273 TRP A N 1
ATOM 2142 C CA . TRP A 1 273 ? -1.105 3.767 24.082 1.00 45.09 273 TRP A CA 1
ATOM 2143 C C . TRP A 1 273 ? -0.083 2.749 23.593 1.00 45.09 273 TRP A C 1
ATOM 2145 O O . TRP A 1 273 ? 1.112 3.055 23.626 1.00 45.09 273 TRP A O 1
ATOM 2155 N N . PRO A 1 274 ? -0.507 1.517 23.281 1.00 44.03 274 PRO A N 1
ATOM 2156 C CA . PRO A 1 274 ? 0.385 0.394 23.437 1.00 44.03 274 PRO A CA 1
ATOM 2157 C C . PRO A 1 274 ? 1.644 0.576 22.589 1.00 44.03 274 PRO A C 1
ATOM 2159 O O . PRO A 1 274 ? 1.666 1.276 21.570 1.00 44.03 274 PRO A O 1
ATOM 2162 N N . SER A 1 275 ? 2.662 -0.194 22.932 1.00 45.38 275 SER A N 1
ATOM 2163 C CA . SER A 1 275 ? 3.718 -0.674 22.038 1.00 45.38 275 SER A CA 1
ATOM 2164 C C . SER A 1 275 ? 3.258 -1.095 20.616 1.00 45.38 275 SER A C 1
ATOM 2166 O O . SER A 1 275 ? 4.079 -1.502 19.812 1.00 45.38 275 SER A O 1
ATOM 2168 N N . THR A 1 276 ? 1.986 -0.936 20.238 1.00 47.78 276 THR A N 1
ATOM 2169 C CA . THR A 1 276 ? 1.421 -0.857 18.884 1.00 47.78 276 THR A CA 1
ATOM 2170 C C . THR A 1 276 ? 2.167 0.029 17.879 1.00 47.78 276 THR A C 1
ATOM 2172 O O . THR A 1 276 ? 2.104 -0.264 16.688 1.00 47.78 276 THR A O 1
ATOM 2175 N N . VAL A 1 277 ? 2.928 1.050 18.299 1.00 44.53 277 VAL A N 1
ATOM 2176 C CA . VAL A 1 277 ? 3.871 1.751 17.393 1.00 44.53 277 VAL A CA 1
ATOM 2177 C C . VAL A 1 277 ? 5.190 0.975 17.234 1.00 44.53 277 VAL A C 1
ATOM 2179 O O . VAL A 1 277 ? 5.797 1.024 16.168 1.00 44.53 277 VAL A O 1
ATOM 2182 N N . ALA A 1 278 ? 5.596 0.167 18.219 1.00 42.34 278 ALA A N 1
ATOM 2183 C CA . ALA A 1 278 ? 6.700 -0.790 18.070 1.00 42.34 278 ALA A CA 1
ATOM 2184 C C . ALA A 1 278 ? 6.369 -1.922 17.068 1.00 42.34 278 ALA A C 1
ATOM 2186 O O . ALA A 1 278 ? 7.280 -2.510 16.495 1.00 42.34 278 ALA A O 1
ATOM 2187 N N . ASP A 1 279 ? 5.086 -2.140 16.755 1.00 63.38 279 ASP A N 1
ATOM 2188 C CA . ASP A 1 279 ? 4.624 -3.030 15.679 1.00 63.38 279 ASP A CA 1
ATOM 2189 C C . ASP A 1 279 ? 4.302 -2.310 14.350 1.00 63.38 279 ASP A C 1
ATOM 2191 O O . ASP A 1 279 ? 3.942 -2.959 13.363 1.00 63.38 279 ASP A O 1
ATOM 2195 N N . ALA A 1 280 ? 4.502 -0.986 14.257 1.00 74.81 280 ALA A N 1
ATOM 2196 C CA . ALA A 1 280 ? 4.369 -0.238 13.001 1.00 74.81 280 ALA A CA 1
ATOM 2197 C C . ALA A 1 280 ? 5.262 -0.833 11.902 1.00 74.81 280 ALA A C 1
ATOM 2199 O O . ALA A 1 280 ? 4.810 -1.072 10.782 1.00 74.81 280 ALA A O 1
ATOM 2200 N N . ARG A 1 281 ? 6.514 -1.154 12.258 1.00 81.25 281 ARG A N 1
ATOM 2201 C CA . ARG A 1 281 ? 7.482 -1.829 11.382 1.00 81.25 281 ARG A CA 1
ATOM 2202 C C . ARG A 1 281 ? 6.934 -3.161 10.879 1.00 81.25 281 ARG A C 1
ATOM 2204 O O . ARG A 1 281 ? 6.917 -3.390 9.674 1.00 81.25 281 ARG A O 1
ATOM 2211 N N . ALA A 1 282 ? 6.430 -4.009 11.776 1.00 81.75 282 ALA A N 1
ATOM 2212 C CA . ALA A 1 282 ? 5.874 -5.310 11.414 1.00 81.75 282 ALA A CA 1
ATOM 2213 C C . ALA A 1 282 ? 4.680 -5.175 10.457 1.00 81.75 282 ALA A C 1
ATOM 2215 O O . ALA A 1 282 ? 4.630 -5.857 9.433 1.00 81.75 282 ALA A O 1
ATOM 2216 N N . SER A 1 283 ? 3.764 -4.244 10.739 1.00 83.12 283 SER A N 1
ATOM 2217 C CA . SER A 1 283 ? 2.609 -3.966 9.881 1.00 83.12 283 SER A CA 1
ATOM 2218 C C . SER A 1 283 ? 3.018 -3.465 8.495 1.00 83.12 283 SER A C 1
ATOM 2220 O O . SER A 1 283 ? 2.466 -3.908 7.483 1.00 83.12 283 SER A O 1
ATOM 2222 N N . ILE A 1 284 ? 3.983 -2.548 8.430 1.00 87.31 284 ILE A N 1
ATOM 2223 C CA . ILE A 1 284 ? 4.496 -2.024 7.164 1.00 87.31 284 ILE A CA 1
ATOM 2224 C C . ILE A 1 284 ? 5.144 -3.148 6.354 1.00 87.31 284 ILE A C 1
ATOM 2226 O O . ILE A 1 284 ? 4.784 -3.353 5.196 1.00 87.31 284 ILE A O 1
ATOM 2230 N N . LEU A 1 285 ? 6.047 -3.914 6.967 1.00 89.00 285 LEU A N 1
ATOM 2231 C CA . LEU A 1 285 ? 6.732 -5.022 6.306 1.00 89.00 285 LEU A CA 1
ATOM 2232 C C . LEU A 1 285 ? 5.742 -6.073 5.812 1.00 89.00 285 LEU A C 1
ATOM 2234 O O . LEU A 1 285 ? 5.858 -6.524 4.677 1.00 89.00 285 LEU A O 1
ATOM 2238 N N . LEU A 1 286 ? 4.750 -6.440 6.622 1.00 88.75 286 LEU A N 1
ATOM 2239 C CA . LEU A 1 286 ? 3.715 -7.392 6.231 1.00 88.75 286 LEU A CA 1
ATOM 2240 C C . LEU A 1 286 ? 2.895 -6.881 5.040 1.00 88.75 286 LEU A C 1
ATOM 2242 O O . LEU A 1 286 ? 2.718 -7.607 4.062 1.00 88.75 286 LEU A O 1
ATOM 2246 N N . THR A 1 287 ? 2.441 -5.626 5.091 1.00 91.00 287 THR A N 1
ATOM 2247 C CA . THR A 1 287 ? 1.687 -4.990 3.997 1.00 91.00 287 THR A CA 1
ATOM 2248 C C . THR A 1 287 ? 2.505 -4.992 2.702 1.00 91.00 287 THR A C 1
ATOM 2250 O O . THR A 1 287 ? 2.006 -5.377 1.639 1.00 91.00 287 THR A O 1
ATOM 2253 N N . SER A 1 288 ? 3.786 -4.631 2.790 1.00 92.75 288 SER A N 1
ATOM 2254 C CA . SER A 1 288 ? 4.710 -4.623 1.654 1.00 92.75 288 SER A CA 1
ATOM 2255 C C . SER A 1 288 ? 4.989 -6.029 1.120 1.00 92.75 288 SER A C 1
ATOM 2257 O O . SER A 1 288 ? 4.959 -6.228 -0.094 1.00 92.75 288 SER A O 1
ATOM 2259 N N . LYS A 1 289 ? 5.189 -7.024 1.997 1.00 92.25 289 LYS A N 1
ATOM 2260 C CA . LYS A 1 289 ? 5.380 -8.435 1.619 1.00 92.25 289 LYS A CA 1
ATOM 2261 C C . LYS A 1 289 ? 4.175 -8.978 0.862 1.00 92.25 289 LYS A C 1
ATOM 2263 O O . LYS A 1 289 ? 4.349 -9.524 -0.223 1.00 92.25 289 LYS A O 1
ATOM 2268 N N . ILE A 1 290 ? 2.967 -8.791 1.402 1.00 91.19 290 ILE A N 1
ATOM 2269 C CA . ILE A 1 290 ? 1.713 -9.201 0.754 1.00 91.19 290 ILE A CA 1
ATOM 2270 C C . ILE A 1 290 ? 1.616 -8.557 -0.629 1.00 91.19 290 ILE A C 1
ATOM 2272 O O . ILE A 1 290 ? 1.396 -9.247 -1.624 1.00 91.19 290 ILE A O 1
ATOM 2276 N N . THR A 1 291 ? 1.841 -7.246 -0.712 1.00 92.56 291 THR A N 1
ATOM 2277 C CA . THR A 1 291 ? 1.723 -6.518 -1.978 1.00 92.56 291 THR A CA 1
ATOM 2278 C C . THR A 1 291 ? 2.743 -7.011 -3.011 1.00 92.56 291 THR A C 1
ATOM 2280 O O . THR A 1 291 ? 2.359 -7.318 -4.138 1.00 92.56 291 THR A O 1
ATOM 2283 N N . LEU A 1 292 ? 4.022 -7.171 -2.643 1.00 92.25 292 LEU A N 1
ATOM 2284 C CA . LEU A 1 292 ? 5.066 -7.679 -3.548 1.00 92.25 292 LEU A CA 1
ATOM 2285 C C . LEU A 1 292 ? 4.817 -9.115 -3.992 1.00 92.25 292 LEU A C 1
ATOM 2287 O O . LEU A 1 292 ? 5.019 -9.430 -5.168 1.00 92.25 292 LEU A O 1
ATOM 2291 N N . ALA A 1 293 ? 4.348 -9.964 -3.077 1.00 90.50 293 ALA A N 1
ATOM 2292 C CA . ALA A 1 293 ? 4.075 -11.365 -3.355 1.00 90.50 293 ALA A CA 1
ATOM 2293 C C . ALA A 1 293 ? 3.001 -11.558 -4.435 1.00 90.50 293 ALA A C 1
ATOM 2295 O O . ALA A 1 293 ? 3.035 -12.544 -5.172 1.00 90.50 293 ALA A O 1
ATOM 2296 N N . TYR A 1 294 ? 2.073 -10.607 -4.562 1.00 89.62 294 TYR A N 1
ATOM 2297 C CA . TYR A 1 294 ? 1.049 -10.612 -5.606 1.00 89.62 294 TYR A CA 1
ATOM 2298 C C . TYR A 1 294 ? 1.409 -9.754 -6.827 1.00 89.62 294 TYR A C 1
ATOM 2300 O O . TYR A 1 294 ? 0.974 -10.072 -7.933 1.00 89.62 294 TYR A O 1
ATOM 2308 N N . LEU A 1 295 ? 2.242 -8.725 -6.661 1.00 91.81 295 LEU A N 1
ATOM 2309 C CA . LEU A 1 295 ? 2.684 -7.834 -7.737 1.00 91.81 295 LEU A CA 1
ATOM 2310 C C . LEU A 1 295 ? 3.717 -8.474 -8.666 1.00 91.81 295 LEU A C 1
ATOM 2312 O O . LEU A 1 295 ? 3.522 -8.519 -9.884 1.00 91.81 295 LEU A O 1
ATOM 2316 N N . LEU A 1 296 ? 4.820 -8.967 -8.103 1.00 91.00 296 LEU A N 1
ATOM 2317 C CA . LEU A 1 296 ? 5.983 -9.416 -8.874 1.00 91.00 296 LEU A CA 1
ATOM 2318 C C . LEU A 1 296 ? 5.723 -10.629 -9.788 1.00 91.00 296 LEU A C 1
ATOM 2320 O O . LEU A 1 296 ? 6.349 -10.698 -10.851 1.00 91.00 296 LEU A O 1
ATOM 2324 N N . PRO A 1 297 ? 4.806 -11.561 -9.460 1.00 89.44 297 PRO A N 1
ATOM 2325 C CA . PRO A 1 297 ? 4.418 -12.623 -10.388 1.00 89.44 297 PRO A CA 1
ATOM 2326 C C . PRO A 1 297 ? 3.629 -12.134 -11.607 1.00 89.44 297 PRO A C 1
ATOM 2328 O O . PRO A 1 297 ? 3.633 -12.809 -12.634 1.00 89.44 297 PRO A O 1
ATOM 2331 N N . VAL A 1 298 ? 2.934 -10.997 -11.497 1.00 89.81 298 VAL A N 1
ATOM 2332 C CA . VAL A 1 298 ? 2.001 -10.503 -12.523 1.00 89.81 298 VAL A CA 1
ATOM 2333 C C . VAL A 1 298 ? 2.668 -9.487 -13.446 1.00 89.81 298 VAL A C 1
ATOM 2335 O O . VAL A 1 298 ? 2.393 -9.491 -14.647 1.00 89.81 298 VAL A O 1
ATOM 2338 N N . LEU A 1 299 ? 3.556 -8.644 -12.913 1.00 91.06 299 LEU A N 1
ATOM 2339 C CA . LEU A 1 299 ? 4.160 -7.540 -13.656 1.00 91.06 299 LEU A CA 1
ATOM 2340 C C . LEU A 1 299 ? 5.680 -7.656 -13.807 1.00 91.06 299 LEU A C 1
ATOM 2342 O O . LEU A 1 299 ? 6.428 -7.933 -12.866 1.00 91.06 299 LEU A O 1
ATOM 2346 N N . ASN A 1 300 ? 6.136 -7.319 -15.009 1.00 91.81 300 ASN A N 1
ATOM 2347 C CA . ASN A 1 300 ? 7.477 -6.813 -15.240 1.00 91.81 300 ASN A CA 1
ATOM 2348 C C . ASN A 1 300 ? 7.467 -5.304 -14.992 1.00 91.81 300 ASN A C 1
ATOM 2350 O O . ASN A 1 300 ? 6.568 -4.604 -15.455 1.00 91.81 300 ASN A O 1
ATOM 2354 N N . ILE A 1 301 ? 8.463 -4.823 -14.254 1.00 92.25 301 ILE A N 1
ATOM 2355 C CA . ILE A 1 301 ? 8.609 -3.417 -13.880 1.00 92.25 301 ILE A CA 1
ATOM 2356 C C . ILE A 1 301 ? 10.030 -3.005 -14.242 1.00 92.25 301 ILE A C 1
ATOM 2358 O O . ILE A 1 301 ? 10.978 -3.731 -13.937 1.00 92.25 301 ILE A O 1
ATOM 2362 N N . GLN A 1 302 ? 10.158 -1.863 -14.904 1.00 90.69 302 GLN A N 1
ATOM 2363 C CA . GLN A 1 302 ? 11.419 -1.183 -15.161 1.00 90.69 302 GLN A CA 1
ATOM 2364 C C . GLN A 1 302 ? 11.246 0.279 -14.773 1.00 90.69 302 GLN A C 1
ATOM 2366 O O . GLN A 1 302 ? 10.263 0.915 -15.140 1.00 90.69 302 GLN A O 1
ATOM 2371 N N . VAL A 1 303 ? 12.180 0.812 -14.001 1.00 88.56 303 VAL A N 1
ATOM 2372 C CA . VAL A 1 303 ? 12.157 2.221 -13.608 1.00 88.56 303 VAL A CA 1
ATOM 2373 C C . VAL A 1 303 ? 12.866 3.044 -14.680 1.00 88.56 303 VAL A C 1
ATOM 2375 O O . VAL A 1 303 ? 13.827 2.579 -15.290 1.00 88.56 303 VAL A O 1
ATOM 2378 N N . ASP A 1 304 ? 12.369 4.253 -14.932 1.00 84.62 304 ASP A N 1
ATOM 2379 C CA . ASP A 1 304 ? 12.949 5.154 -15.928 1.00 84.62 304 ASP A CA 1
ATOM 2380 C C . ASP A 1 304 ? 14.436 5.476 -15.642 1.00 84.62 304 ASP A C 1
ATOM 2382 O O . ASP A 1 304 ? 14.894 5.467 -14.491 1.00 84.62 304 ASP A O 1
ATOM 2386 N N . GLN A 1 305 ? 15.207 5.771 -16.694 1.00 82.50 305 GLN A N 1
ATOM 2387 C CA . GLN A 1 305 ? 16.637 6.079 -16.602 1.00 82.50 305 GLN A CA 1
ATOM 2388 C C . GLN A 1 305 ? 16.910 7.332 -15.769 1.00 82.50 305 GLN A C 1
ATOM 2390 O O . GLN A 1 305 ? 17.898 7.364 -15.032 1.00 82.50 305 GLN A O 1
ATOM 2395 N N . GLU A 1 306 ? 16.041 8.345 -15.837 1.00 81.06 306 GLU A N 1
ATOM 2396 C CA . GLU A 1 306 ? 16.176 9.556 -15.021 1.00 81.06 306 GLU A CA 1
ATOM 2397 C C . GLU A 1 306 ? 16.067 9.214 -13.531 1.00 81.06 306 GLU A C 1
ATOM 2399 O O . GLU A 1 306 ? 16.941 9.565 -12.737 1.00 81.06 306 GLU A O 1
ATOM 2404 N N . THR A 1 307 ? 15.044 8.438 -13.162 1.00 79.62 307 THR A N 1
ATOM 2405 C CA . THR A 1 307 ? 14.846 7.981 -11.779 1.00 79.62 307 THR A CA 1
ATOM 2406 C C . THR A 1 307 ? 16.006 7.096 -11.317 1.00 79.62 307 THR A C 1
ATOM 2408 O O . THR A 1 307 ? 16.512 7.264 -10.211 1.00 79.62 307 THR A O 1
ATOM 2411 N N . THR A 1 308 ? 16.480 6.194 -12.181 1.00 82.38 308 THR A N 1
ATOM 2412 C CA . THR A 1 308 ? 17.655 5.347 -11.917 1.00 82.38 308 THR A CA 1
ATOM 2413 C C . THR A 1 308 ? 18.905 6.179 -11.635 1.00 82.38 308 THR A C 1
ATOM 2415 O O . THR A 1 308 ? 19.661 5.873 -10.714 1.00 82.38 308 THR A O 1
ATOM 2418 N N . SER A 1 309 ? 19.125 7.234 -12.419 1.00 80.00 309 SER A N 1
ATOM 2419 C CA . SER A 1 309 ? 20.295 8.105 -12.287 1.00 80.00 309 SER A CA 1
ATOM 2420 C C . SER A 1 309 ? 20.239 8.913 -10.993 1.00 80.00 309 SER A C 1
ATOM 2422 O O . SER A 1 309 ? 21.221 8.946 -10.256 1.00 80.00 309 SER A O 1
ATOM 2424 N N . ARG A 1 310 ? 19.071 9.483 -10.659 1.00 78.88 310 ARG A N 1
ATOM 2425 C CA . ARG A 1 310 ? 18.861 10.184 -9.380 1.00 78.88 310 ARG A CA 1
ATOM 2426 C C . ARG A 1 310 ? 19.070 9.258 -8.182 1.00 78.88 310 ARG A C 1
ATOM 2428 O O . ARG A 1 310 ? 19.751 9.635 -7.235 1.00 78.88 310 ARG A O 1
ATOM 2435 N N . PHE A 1 311 ? 18.559 8.027 -8.257 1.00 77.69 311 PHE A N 1
ATOM 2436 C CA . PHE A 1 311 ? 18.706 7.045 -7.183 1.00 77.69 311 PHE A CA 1
ATOM 2437 C C . PHE A 1 311 ? 20.174 6.660 -6.951 1.00 77.69 311 PHE A C 1
ATOM 2439 O O . PHE A 1 311 ? 20.628 6.609 -5.812 1.00 77.69 311 PHE A O 1
ATOM 2446 N N . LYS A 1 312 ? 20.946 6.436 -8.026 1.00 79.19 312 LYS A N 1
ATOM 2447 C CA . LYS A 1 312 ? 22.385 6.121 -7.935 1.00 79.19 312 LYS A CA 1
ATOM 2448 C C . LYS A 1 312 ? 23.219 7.260 -7.360 1.00 79.19 312 LYS A C 1
ATOM 2450 O O . LYS A 1 312 ? 24.222 6.997 -6.708 1.00 79.19 312 LYS A O 1
ATOM 2455 N N . ASN A 1 313 ? 22.809 8.501 -7.595 1.00 76.00 313 ASN A N 1
ATOM 2456 C CA . ASN A 1 313 ? 23.516 9.676 -7.100 1.00 76.00 313 ASN A CA 1
ATOM 2457 C C . ASN A 1 313 ? 23.185 10.00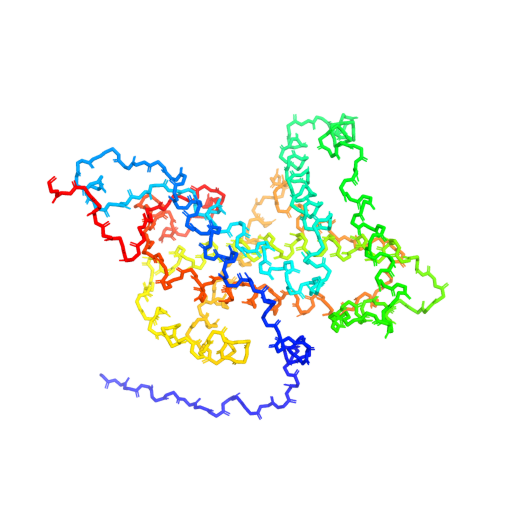1 -5.634 1.00 76.00 313 ASN A C 1
ATOM 2459 O O . ASN A 1 313 ? 23.621 11.042 -5.152 1.00 76.00 313 ASN A O 1
ATOM 2463 N N . HIS A 1 314 ? 22.420 9.142 -4.941 1.00 67.69 314 HIS A N 1
ATOM 2464 C CA . HIS A 1 314 ? 21.888 9.406 -3.600 1.00 67.69 314 HIS A CA 1
ATOM 2465 C C . HIS A 1 314 ? 21.207 10.775 -3.510 1.00 67.69 314 HIS A C 1
ATOM 2467 O O . HIS A 1 314 ? 21.286 11.455 -2.488 1.00 67.69 314 HIS A O 1
ATOM 2473 N N . ASP A 1 315 ? 20.563 11.197 -4.601 1.00 62.62 315 ASP A N 1
ATOM 2474 C CA . ASP A 1 315 ? 19.903 12.487 -4.649 1.00 62.62 315 ASP A CA 1
ATOM 2475 C C . ASP A 1 315 ? 18.715 12.455 -3.680 1.00 62.62 315 ASP A C 1
ATOM 2477 O O . ASP A 1 315 ? 17.700 11.801 -3.930 1.00 62.62 315 ASP A O 1
ATOM 2481 N N . GLN A 1 316 ? 18.870 13.141 -2.545 1.00 56.00 316 GLN A N 1
ATOM 2482 C CA . GLN A 1 316 ? 17.871 13.234 -1.477 1.00 56.00 316 GLN A CA 1
ATOM 2483 C C . GLN A 1 316 ? 16.566 13.885 -1.972 1.00 56.00 316 GLN A C 1
ATOM 2485 O O . GLN A 1 316 ? 15.523 13.728 -1.343 1.00 56.00 316 GLN A O 1
ATOM 2490 N N . SER A 1 317 ? 16.590 14.542 -3.141 1.00 49.84 317 SER A N 1
ATOM 2491 C CA . SER A 1 317 ? 15.418 15.139 -3.790 1.00 49.84 317 SER A CA 1
ATOM 2492 C C . SER A 1 317 ? 14.527 14.143 -4.540 1.00 49.84 317 SER A C 1
ATOM 2494 O O . SER A 1 317 ? 13.583 14.557 -5.223 1.00 49.84 317 SER A O 1
ATOM 2496 N N . LEU A 1 318 ? 14.798 12.833 -4.459 1.00 57.66 318 LEU A N 1
ATOM 2497 C CA . LEU A 1 318 ? 13.978 11.812 -5.107 1.00 57.66 318 LEU A CA 1
ATOM 2498 C C . LEU A 1 318 ? 12.616 11.717 -4.412 1.00 57.66 318 LEU A C 1
ATOM 2500 O O . LEU A 1 318 ? 12.342 10.840 -3.595 1.00 57.66 318 LEU A O 1
ATOM 2504 N N . LEU A 1 319 ? 11.734 12.647 -4.774 1.00 64.19 319 LEU A N 1
ATOM 2505 C CA . LEU A 1 319 ? 10.343 12.668 -4.375 1.00 64.19 319 LEU A CA 1
ATOM 2506 C C . LEU A 1 319 ? 9.706 11.378 -4.893 1.00 64.19 319 LEU A C 1
ATOM 2508 O O . LEU A 1 319 ? 9.297 11.284 -6.055 1.00 64.19 319 LEU A O 1
ATOM 2512 N N . LEU A 1 320 ? 9.586 10.384 -4.008 1.00 69.44 320 LEU A N 1
ATOM 2513 C CA . LEU A 1 320 ? 8.964 9.078 -4.273 1.00 69.44 320 LEU A CA 1
ATOM 2514 C C . LEU A 1 320 ? 7.539 9.209 -4.851 1.00 69.44 320 LEU A C 1
ATOM 2516 O O . LEU A 1 320 ? 6.975 8.259 -5.388 1.00 69.44 320 LEU A O 1
ATOM 2520 N N . HIS A 1 321 ? 6.949 10.402 -4.775 1.00 68.50 321 HIS A N 1
ATOM 2521 C CA . HIS A 1 321 ? 5.659 10.764 -5.346 1.00 68.50 321 HIS A CA 1
ATOM 2522 C C . HIS A 1 321 ? 5.623 10.793 -6.885 1.00 68.50 321 HIS A C 1
ATOM 2524 O O . HIS A 1 321 ? 4.546 10.611 -7.458 1.00 68.50 321 HIS A O 1
ATOM 2530 N N . HIS A 1 322 ? 6.763 10.964 -7.565 1.00 75.12 322 HIS A N 1
ATOM 2531 C CA . HIS A 1 322 ? 6.818 11.139 -9.025 1.00 75.12 322 HIS A CA 1
ATOM 2532 C C . HIS A 1 322 ? 7.650 10.084 -9.762 1.00 75.12 322 HIS A C 1
ATOM 2534 O O . HIS A 1 322 ? 8.060 10.302 -10.901 1.00 75.12 322 HIS A O 1
ATOM 2540 N N . VAL A 1 323 ? 7.857 8.914 -9.152 1.00 84.81 323 VAL A N 1
ATOM 2541 C CA . VAL A 1 323 ? 8.573 7.806 -9.794 1.00 84.81 323 VAL A CA 1
ATOM 2542 C C . VAL A 1 323 ? 7.779 7.290 -10.994 1.00 84.81 323 VAL A C 1
ATOM 2544 O O . VAL A 1 323 ? 6.698 6.714 -10.839 1.00 84.81 323 VAL A O 1
ATOM 2547 N N . LYS A 1 324 ? 8.328 7.481 -12.196 1.00 88.50 324 LYS A N 1
ATOM 2548 C CA . LYS A 1 324 ? 7.807 6.887 -13.430 1.00 88.50 324 LYS A CA 1
ATOM 2549 C C . LYS A 1 324 ? 8.429 5.510 -13.643 1.00 88.50 324 LYS A C 1
ATOM 2551 O O . LYS A 1 324 ? 9.645 5.341 -13.544 1.00 88.50 324 LYS A O 1
ATOM 2556 N N . ALA A 1 325 ? 7.587 4.537 -13.961 1.00 90.06 325 ALA A N 1
ATOM 2557 C CA . ALA A 1 325 ? 7.999 3.183 -14.289 1.00 90.06 325 ALA A CA 1
ATOM 2558 C C . ALA A 1 325 ? 7.323 2.718 -15.582 1.00 90.06 325 ALA A C 1
ATOM 2560 O O . ALA A 1 325 ? 6.160 3.026 -15.841 1.00 90.06 325 ALA A O 1
ATOM 2561 N N . ALA A 1 326 ? 8.056 1.952 -16.379 1.00 90.25 326 ALA A N 1
ATOM 2562 C CA . ALA A 1 326 ? 7.506 1.113 -17.422 1.00 90.25 326 ALA A CA 1
ATOM 2563 C C . ALA A 1 326 ? 7.013 -0.193 -16.790 1.00 90.25 326 ALA A C 1
ATOM 2565 O O . ALA A 1 326 ? 7.751 -0.860 -16.059 1.00 90.25 326 ALA A O 1
ATOM 2566 N N . VAL A 1 327 ? 5.775 -0.577 -17.080 1.00 91.56 327 VAL A N 1
ATOM 2567 C CA . VAL A 1 327 ? 5.194 -1.844 -16.631 1.00 91.56 327 VAL A CA 1
ATOM 2568 C C . VAL A 1 327 ? 4.646 -2.647 -17.795 1.00 91.56 327 VAL A C 1
ATOM 2570 O O . VAL A 1 327 ? 4.132 -2.088 -18.762 1.00 91.56 327 VAL A O 1
ATOM 2573 N N . ARG A 1 328 ? 4.746 -3.970 -17.693 1.00 90.19 328 ARG A N 1
ATOM 2574 C CA . ARG A 1 328 ? 4.184 -4.923 -18.654 1.00 90.19 328 ARG A CA 1
ATOM 2575 C C . ARG A 1 328 ? 3.631 -6.127 -17.906 1.00 90.19 328 ARG A C 1
ATOM 2577 O O . ARG A 1 328 ? 4.292 -6.664 -17.019 1.00 90.19 328 ARG A O 1
ATOM 2584 N N . VAL A 1 329 ? 2.445 -6.591 -18.289 1.00 89.50 329 VAL A N 1
ATOM 2585 C CA . VAL A 1 329 ? 1.885 -7.848 -17.768 1.00 89.50 329 VAL A CA 1
ATOM 2586 C C . VAL A 1 329 ? 2.736 -9.021 -18.269 1.00 89.50 329 VAL A C 1
ATOM 2588 O O . VAL A 1 329 ? 3.009 -9.117 -19.462 1.00 89.50 329 VAL A O 1
ATOM 2591 N N . ARG A 1 330 ? 3.193 -9.913 -17.379 1.00 83.44 330 ARG A N 1
ATOM 2592 C CA . ARG A 1 330 ? 4.141 -10.990 -17.747 1.00 83.44 330 ARG A CA 1
ATOM 2593 C C . ARG A 1 330 ? 3.583 -11.938 -18.804 1.00 83.44 330 ARG A C 1
ATOM 2595 O O . ARG A 1 330 ? 4.286 -12.266 -19.750 1.00 83.44 330 ARG A O 1
ATOM 2602 N N . ASN A 1 331 ? 2.316 -12.315 -18.667 1.00 80.38 331 ASN A N 1
ATOM 2603 C CA . ASN A 1 331 ? 1.624 -13.196 -19.609 1.00 80.38 331 ASN A CA 1
ATOM 2604 C C . ASN A 1 331 ? 0.938 -12.407 -20.732 1.00 80.38 331 ASN A C 1
ATOM 2606 O O . ASN A 1 331 ? -0.110 -12.825 -21.213 1.00 80.38 331 ASN A O 1
ATOM 2610 N N . TYR A 1 332 ? 1.470 -11.236 -21.096 1.00 70.06 332 TYR A N 1
ATOM 2611 C CA . TYR A 1 332 ? 0.946 -10.467 -22.217 1.00 70.06 332 TYR A CA 1
ATOM 2612 C C . TYR A 1 332 ? 1.114 -11.277 -23.505 1.00 70.06 332 TYR A C 1
ATOM 2614 O O . TYR A 1 332 ? 2.237 -11.446 -23.989 1.00 70.06 332 TYR A O 1
ATOM 2622 N N . VAL A 1 333 ? -0.011 -11.779 -24.008 1.00 64.94 333 VAL A N 1
ATOM 2623 C CA . VAL A 1 333 ? -0.171 -12.296 -25.364 1.00 64.94 333 VAL A CA 1
ATOM 2624 C C . VAL A 1 333 ? -0.724 -11.136 -26.183 1.00 64.94 333 VAL A C 1
ATOM 2626 O O . VAL A 1 333 ? -1.673 -10.480 -25.760 1.00 64.94 333 VAL A O 1
ATOM 2629 N N . GLU A 1 334 ? -0.082 -10.830 -27.302 1.00 59.44 334 GLU A N 1
ATOM 2630 C CA . GLU A 1 334 ? -0.548 -9.799 -28.224 1.00 59.44 334 GLU A CA 1
ATOM 2631 C C . GLU A 1 334 ? -1.840 -10.315 -28.879 1.00 59.44 334 GLU A C 1
ATOM 2633 O O . GLU A 1 334 ? -1.804 -11.316 -29.590 1.00 59.44 334 GLU A O 1
ATOM 2638 N N . GLU A 1 335 ? -2.994 -9.720 -28.555 1.00 55.88 335 GLU A N 1
ATOM 2639 C CA . GLU A 1 335 ? -4.304 -10.254 -28.977 1.00 55.88 335 GLU A CA 1
ATOM 2640 C C . GLU A 1 335 ? -4.653 -9.959 -30.450 1.00 55.88 335 GLU A C 1
ATOM 2642 O O . GLU A 1 335 ? -5.584 -10.567 -30.962 1.00 55.88 335 GLU A O 1
ATOM 2647 N N . ASP A 1 336 ? -3.876 -9.143 -31.175 1.00 51.22 336 ASP A N 1
ATOM 2648 C CA . ASP A 1 336 ? -4.261 -8.641 -32.507 1.00 51.22 336 ASP A CA 1
ATOM 2649 C C . ASP A 1 336 ? -3.146 -8.738 -33.571 1.00 51.22 336 ASP A C 1
ATOM 2651 O O . ASP A 1 336 ? -2.746 -7.746 -34.182 1.00 51.22 336 ASP A O 1
ATOM 2655 N N . TYR A 1 337 ? -2.666 -9.954 -33.840 1.00 47.09 337 TYR A N 1
ATOM 2656 C CA . TYR A 1 337 ? -1.958 -10.275 -35.089 1.00 47.09 337 TYR A CA 1
ATOM 2657 C C . TYR A 1 337 ? -2.530 -11.552 -35.722 1.00 47.09 337 TYR A C 1
ATOM 2659 O O . TYR A 1 337 ? -1.877 -12.595 -35.744 1.00 47.09 337 TYR A O 1
ATOM 2667 N N . PHE A 1 338 ? -3.755 -11.457 -36.244 1.00 42.53 338 PHE A N 1
ATOM 2668 C CA . PHE A 1 338 ? -4.281 -12.358 -37.274 1.00 42.53 338 PHE A CA 1
ATOM 2669 C C . PHE A 1 338 ? -5.024 -11.572 -38.349 1.00 42.53 338 PHE A C 1
ATOM 2671 O O . PHE A 1 338 ? -5.829 -10.687 -37.980 1.00 42.53 338 PHE A O 1
#

Secondary structure (DSSP, 8-state):
-------GGGS------HHHHHHTT-S---TTHHHHHHHHHHHHHHHSEEPSSHHHHTTT-EEEEHHHHHHHHHHHHHHHHHHGGGGG-HHHHHHHHHHHHHHHHHHHHHTTS-TTTHHHHHHHHTTTTHHHHHHHHHHHHHHHTTTTS---HHHHHHHHSS-TTS--HHHHHHHHHHHHHHHHHHHHHHHHHHHHHHHHTS-HHHHHHHHT-GGGGSHHHHHT-HHHHHHHHHHHHHHHHHHHHHHHH-TT--SSSHHHH--PPPTTS-TTS-GGGTTHHHHHHHHHHHHHHHHTTTEEEEE-HHHHHHHHTT-TT--GGG-EEEEEETT---S---

Radius of gyration: 21.25 Å; chains: 1; bounding box: 60×53×70 Å